Protein AF-A0A367AQD2-F1 (afdb_monomer_lite)

Structure (mmCIF, N/CA/C/O backbone):
data_AF-A0A367AQD2-F1
#
_entry.id   AF-A0A367AQD2-F1
#
loop_
_atom_site.group_PDB
_atom_site.id
_atom_site.type_symbol
_atom_site.label_atom_id
_atom_site.label_alt_id
_atom_site.label_comp_id
_atom_site.label_asym_id
_atom_site.label_entity_id
_atom_site.label_seq_id
_atom_site.pdbx_PDB_ins_code
_atom_site.Cartn_x
_atom_site.Cartn_y
_atom_site.Cartn_z
_atom_site.occupancy
_atom_site.B_iso_or_equiv
_atom_site.auth_seq_id
_atom_site.auth_comp_id
_atom_site.auth_asym_id
_atom_site.auth_atom_id
_atom_site.pdbx_PDB_model_num
ATOM 1 N N . MET A 1 1 ? 53.573 -9.270 -66.809 1.00 72.56 1 MET A N 1
ATOM 2 C CA . MET A 1 1 ? 52.468 -8.438 -66.288 1.00 72.56 1 MET A CA 1
ATOM 3 C C . MET A 1 1 ? 51.446 -9.281 -65.528 1.00 72.56 1 MET A C 1
ATOM 5 O O . MET A 1 1 ? 51.261 -9.043 -64.347 1.00 72.56 1 MET A O 1
ATOM 9 N N . GLU A 1 2 ? 50.878 -10.324 -66.136 1.00 82.94 2 GLU A N 1
ATOM 10 C CA . GLU A 1 2 ? 49.803 -11.152 -65.547 1.00 82.94 2 GLU A CA 1
ATOM 11 C C . GLU A 1 2 ? 50.147 -11.829 -64.200 1.00 82.94 2 GLU A C 1
ATOM 13 O O . GLU A 1 2 ? 49.376 -11.760 -63.248 1.00 82.94 2 GLU A O 1
ATOM 18 N N . ARG A 1 3 ? 51.356 -12.390 -64.051 1.00 86.06 3 ARG A N 1
ATOM 19 C CA . ARG A 1 3 ? 51.795 -13.027 -62.791 1.00 86.06 3 ARG A CA 1
ATOM 20 C C . ARG A 1 3 ? 51.947 -12.047 -61.616 1.00 86.06 3 ARG A C 1
ATOM 22 O O . ARG A 1 3 ? 51.753 -12.448 -60.475 1.00 86.06 3 ARG A O 1
ATOM 29 N N . ALA A 1 4 ? 52.292 -10.786 -61.883 1.00 87.12 4 ALA A N 1
ATOM 30 C CA . ALA A 1 4 ? 52.426 -9.766 -60.840 1.00 87.12 4 ALA A CA 1
ATOM 31 C C . ALA A 1 4 ? 51.049 -9.342 -60.302 1.00 87.12 4 ALA A C 1
ATOM 33 O O . ALA A 1 4 ? 50.862 -9.295 -59.090 1.00 87.12 4 ALA A O 1
ATOM 34 N N . ALA A 1 5 ? 50.071 -9.160 -61.197 1.00 87.50 5 ALA A N 1
ATOM 35 C CA . ALA A 1 5 ? 48.691 -8.840 -60.830 1.00 87.50 5 ALA A CA 1
ATOM 36 C C . ALA A 1 5 ? 48.039 -9.943 -59.974 1.00 87.50 5 ALA A C 1
ATOM 38 O O . ALA A 1 5 ? 47.332 -9.650 -59.015 1.00 87.50 5 ALA A O 1
ATOM 39 N N . LEU A 1 6 ? 48.322 -11.218 -60.266 1.00 88.75 6 LEU A N 1
ATOM 40 C CA . LEU A 1 6 ? 47.829 -12.338 -59.455 1.00 88.75 6 LEU A CA 1
ATOM 41 C C . LEU A 1 6 ? 48.408 -12.349 -58.034 1.00 88.75 6 LEU A C 1
ATOM 43 O O . LEU A 1 6 ? 47.693 -12.659 -57.083 1.00 88.75 6 LEU A O 1
ATOM 47 N N . ILE A 1 7 ? 49.689 -12.009 -57.871 1.00 92.50 7 ILE A N 1
ATOM 48 C CA . ILE A 1 7 ? 50.331 -11.944 -56.550 1.00 92.50 7 ILE A CA 1
ATOM 49 C C . ILE A 1 7 ? 49.757 -10.782 -55.733 1.00 92.50 7 ILE A C 1
ATOM 51 O O . ILE A 1 7 ? 49.482 -10.952 -54.547 1.00 92.50 7 ILE A O 1
ATOM 55 N N . GLU A 1 8 ? 49.534 -9.630 -56.364 1.00 91.69 8 GLU A N 1
ATOM 56 C CA . GLU A 1 8 ? 48.910 -8.469 -55.726 1.00 91.69 8 GLU A CA 1
ATOM 57 C C . GLU A 1 8 ? 47.468 -8.770 -55.292 1.00 91.69 8 GLU A C 1
ATOM 59 O O . GLU A 1 8 ? 47.118 -8.551 -54.134 1.00 91.69 8 GLU A O 1
ATOM 64 N N . ALA A 1 9 ? 46.662 -9.379 -56.170 1.00 91.25 9 ALA A N 1
ATOM 65 C CA . ALA A 1 9 ? 45.296 -9.793 -55.853 1.00 91.25 9 ALA A CA 1
ATOM 66 C C . ALA A 1 9 ? 45.247 -10.829 -54.715 1.00 91.25 9 ALA A C 1
ATOM 68 O O . ALA A 1 9 ? 44.426 -10.718 -53.803 1.00 91.25 9 ALA A O 1
ATOM 69 N N . ALA A 1 10 ? 46.156 -11.810 -54.719 1.00 93.06 10 ALA A N 1
ATOM 70 C CA . ALA A 1 10 ? 46.273 -12.786 -53.637 1.00 93.06 10 ALA A CA 1
ATOM 71 C C . ALA A 1 10 ? 46.714 -12.135 -52.313 1.00 93.06 10 ALA A C 1
ATOM 73 O O . ALA A 1 10 ? 46.245 -12.530 -51.243 1.00 93.06 10 ALA A O 1
ATOM 74 N N . GLY A 1 11 ? 47.593 -11.130 -52.374 1.00 95.38 11 GLY A N 1
ATOM 75 C CA . GLY A 1 11 ? 47.998 -10.323 -51.225 1.00 95.38 11 GLY A CA 1
ATOM 76 C C . GLY A 1 11 ? 46.833 -9.526 -50.643 1.00 95.38 11 GLY A C 1
ATOM 77 O O . GLY A 1 11 ? 46.567 -9.627 -49.447 1.00 95.38 11 GLY A O 1
ATOM 78 N N . ALA A 1 12 ? 46.090 -8.809 -51.489 1.00 94.75 12 ALA A N 1
ATOM 79 C CA . ALA A 1 12 ? 44.919 -8.035 -51.087 1.00 94.75 12 ALA A CA 1
ATOM 80 C C . ALA A 1 12 ? 43.840 -8.924 -50.450 1.00 94.75 12 ALA A C 1
ATOM 82 O O . ALA A 1 12 ? 43.362 -8.625 -49.357 1.00 94.75 12 ALA A O 1
ATOM 83 N N . HIS A 1 13 ? 43.525 -10.065 -51.070 1.00 96.06 13 HIS A N 1
ATOM 84 C CA . HIS A 1 13 ? 42.552 -11.009 -50.522 1.00 96.06 13 HIS A CA 1
ATOM 85 C C . HIS A 1 13 ? 42.985 -11.559 -49.156 1.00 96.06 13 HIS A C 1
ATOM 87 O O . HIS A 1 13 ? 42.181 -11.614 -48.226 1.00 96.06 13 HIS A O 1
ATOM 93 N N . ARG A 1 14 ? 44.269 -11.911 -48.998 1.00 97.25 14 ARG A N 1
ATOM 94 C CA . ARG A 1 14 ? 44.813 -12.369 -47.712 1.00 97.25 14 ARG A CA 1
ATOM 95 C C . ARG A 1 14 ? 44.671 -11.305 -46.629 1.00 97.25 14 ARG A C 1
ATOM 97 O O . ARG A 1 14 ? 44.283 -11.641 -45.515 1.00 97.25 14 ARG A O 1
ATOM 104 N N . VAL A 1 15 ? 44.973 -10.046 -46.945 1.00 96.81 15 VAL A N 1
ATOM 105 C CA . VAL A 1 15 ? 44.819 -8.933 -45.999 1.00 96.81 15 VAL A CA 1
ATOM 106 C C . VAL A 1 15 ? 43.358 -8.798 -45.572 1.00 96.81 15 VAL A C 1
ATOM 108 O O . VAL A 1 15 ? 43.095 -8.769 -44.376 1.00 96.81 15 VAL A O 1
ATOM 111 N N . THR A 1 16 ? 42.403 -8.823 -46.507 1.00 97.56 16 THR A N 1
ATOM 112 C CA . THR A 1 16 ? 40.969 -8.757 -46.178 1.00 97.56 16 THR A CA 1
ATOM 113 C C . THR A 1 16 ? 40.525 -9.898 -45.263 1.00 97.56 16 THR A C 1
ATOM 115 O O . THR A 1 16 ? 39.835 -9.653 -44.275 1.00 97.56 16 THR A O 1
ATOM 118 N N . VAL A 1 17 ? 40.937 -11.137 -45.555 1.00 97.75 17 VAL A N 1
ATOM 119 C CA . VAL A 1 17 ? 40.589 -12.303 -44.727 1.00 97.75 17 VAL A CA 1
ATOM 120 C C . VAL A 1 17 ? 41.179 -12.175 -43.323 1.00 97.75 17 VAL A C 1
ATOM 122 O O . VAL A 1 17 ? 40.476 -12.424 -42.348 1.00 97.75 17 VAL A O 1
ATOM 125 N N . LEU A 1 18 ? 42.437 -11.742 -43.199 1.00 97.94 18 LEU A N 1
ATOM 126 C CA . LEU A 1 18 ? 43.077 -11.546 -41.897 1.00 97.94 18 LEU A CA 1
ATOM 127 C C . LEU A 1 18 ? 42.411 -10.423 -41.096 1.00 97.94 18 LEU A C 1
ATOM 129 O O . LEU A 1 18 ? 42.134 -10.614 -39.917 1.00 97.94 18 LEU A O 1
ATOM 133 N N . SER A 1 19 ? 42.098 -9.288 -41.724 1.00 97.56 19 SER A N 1
ATOM 134 C CA . SER A 1 19 ? 41.380 -8.192 -41.064 1.00 97.56 19 SER A CA 1
ATOM 135 C C . SER A 1 19 ? 39.989 -8.622 -40.599 1.00 97.56 19 SER A C 1
ATOM 137 O O . SER A 1 19 ? 39.603 -8.318 -39.475 1.00 97.56 19 SER A O 1
ATOM 139 N N . SER A 1 20 ? 39.260 -9.379 -41.425 1.00 98.06 20 SER A N 1
ATOM 140 C CA . SER A 1 20 ? 37.964 -9.940 -41.036 1.00 98.06 20 SER A CA 1
ATOM 141 C C . SER A 1 20 ? 38.096 -10.916 -39.867 1.00 98.06 20 SER A C 1
ATOM 143 O O . SER A 1 20 ? 37.272 -10.877 -38.961 1.00 98.06 20 SER A O 1
ATOM 145 N N . ALA A 1 21 ? 39.118 -11.777 -39.872 1.00 98.19 21 ALA A N 1
ATOM 146 C CA . ALA A 1 21 ? 39.346 -12.738 -38.799 1.00 98.19 21 ALA A CA 1
ATOM 147 C C . ALA A 1 21 ? 39.679 -12.041 -37.468 1.00 98.19 21 ALA A C 1
ATOM 149 O O . ALA A 1 21 ? 39.128 -12.407 -36.431 1.00 98.19 21 ALA A O 1
ATOM 150 N N . VAL A 1 22 ? 40.523 -11.004 -37.493 1.00 98.19 22 VAL A N 1
ATOM 151 C CA . VAL A 1 22 ? 40.834 -10.198 -36.299 1.00 98.19 22 VAL A CA 1
ATOM 152 C C . VAL A 1 22 ? 39.574 -9.528 -35.757 1.00 98.19 22 VAL A C 1
ATOM 154 O O . VAL A 1 22 ? 39.276 -9.693 -34.579 1.00 98.19 22 VAL A O 1
ATOM 157 N N . ALA A 1 23 ? 38.779 -8.884 -36.618 1.00 98.12 23 ALA A N 1
ATOM 158 C CA . ALA A 1 23 ? 37.531 -8.246 -36.201 1.00 98.12 23 ALA A CA 1
ATOM 159 C C . ALA A 1 23 ? 36.551 -9.244 -35.557 1.00 98.12 23 ALA A C 1
ATOM 161 O O . ALA A 1 23 ? 35.914 -8.930 -34.555 1.00 98.12 23 ALA A O 1
ATOM 162 N N . THR A 1 24 ? 36.456 -10.473 -36.080 1.00 98.38 24 THR A N 1
ATOM 163 C CA . THR A 1 24 ? 35.613 -11.509 -35.461 1.00 98.38 24 THR A CA 1
ATOM 164 C C . THR A 1 24 ? 36.130 -11.979 -34.102 1.00 98.38 24 THR A C 1
ATOM 166 O O . THR A 1 24 ? 35.323 -12.294 -33.232 1.00 98.38 24 THR A O 1
ATOM 169 N N . VAL A 1 25 ? 37.451 -12.016 -33.893 1.00 98.31 25 VAL A N 1
ATOM 170 C CA . VAL A 1 25 ? 38.042 -12.374 -32.592 1.00 98.31 25 VAL A CA 1
ATOM 171 C C . VAL A 1 25 ? 37.811 -11.263 -31.569 1.00 98.31 25 VAL A C 1
ATOM 173 O O . VAL A 1 25 ? 37.446 -11.560 -30.435 1.00 98.31 25 VAL A O 1
ATOM 176 N N . GLU A 1 26 ? 37.963 -9.999 -31.967 1.00 98.19 26 GLU A N 1
ATOM 177 C CA . GLU A 1 26 ? 37.649 -8.844 -31.116 1.00 98.19 26 GLU A CA 1
ATOM 178 C C . GLU A 1 26 ? 36.170 -8.850 -30.717 1.00 98.19 26 GLU A C 1
ATOM 180 O O . GLU A 1 26 ? 35.848 -8.804 -29.532 1.00 98.19 26 GLU A O 1
ATOM 185 N N . GLN A 1 27 ? 35.271 -9.048 -31.685 1.00 97.94 27 GLN A N 1
ATOM 186 C CA . GLN A 1 27 ? 33.838 -9.150 -31.416 1.00 97.94 27 GLN A CA 1
ATOM 187 C C . GLN A 1 27 ? 33.494 -10.320 -30.477 1.00 97.94 27 GLN A C 1
ATOM 189 O O . GLN A 1 27 ? 32.610 -10.188 -29.630 1.00 97.94 27 GLN A O 1
ATOM 194 N N . ALA A 1 28 ? 34.172 -11.465 -30.608 1.00 98.12 28 ALA A N 1
ATOM 195 C CA . ALA A 1 28 ? 33.979 -12.598 -29.707 1.00 98.12 28 ALA A CA 1
ATOM 196 C C . ALA A 1 28 ? 34.452 -12.279 -28.279 1.00 98.12 28 ALA A C 1
ATOM 198 O O . ALA A 1 28 ? 33.739 -12.577 -27.323 1.00 98.12 28 ALA A O 1
ATOM 199 N N . ALA A 1 29 ? 35.604 -11.620 -28.127 1.00 98.19 29 ALA A N 1
ATOM 200 C CA . ALA A 1 29 ? 36.119 -11.204 -26.824 1.00 98.19 29 ALA A CA 1
ATOM 201 C C . ALA A 1 29 ? 35.193 -10.185 -26.134 1.00 98.19 29 ALA A C 1
ATOM 203 O O . ALA A 1 29 ? 34.935 -10.298 -24.931 1.00 98.19 29 ALA A O 1
ATOM 204 N N . ASP A 1 30 ? 34.642 -9.237 -26.896 1.00 98.38 30 ASP A N 1
ATOM 205 C CA . ASP A 1 30 ? 33.656 -8.275 -26.399 1.00 98.38 30 ASP A CA 1
ATOM 206 C C . ASP A 1 30 ? 32.369 -8.976 -25.948 1.00 98.38 30 ASP A C 1
ATOM 208 O O . ASP A 1 30 ? 31.845 -8.687 -24.869 1.00 98.38 30 ASP A O 1
ATOM 212 N N . ALA A 1 31 ? 31.883 -9.945 -26.731 1.00 98.12 31 ALA A N 1
ATOM 213 C CA . ALA A 1 31 ? 30.708 -10.739 -26.380 1.00 98.12 31 ALA A CA 1
ATOM 214 C C . ALA A 1 31 ? 30.930 -11.575 -25.108 1.00 98.12 31 ALA A C 1
ATOM 216 O O . ALA A 1 31 ? 30.053 -11.619 -24.245 1.00 98.12 31 ALA A O 1
ATOM 217 N N . GLU A 1 32 ? 32.103 -12.191 -24.942 1.00 98.56 32 GLU A N 1
ATOM 218 C CA . GLU A 1 32 ? 32.464 -12.903 -23.711 1.00 98.56 32 GLU A CA 1
ATOM 219 C C . GLU A 1 32 ? 32.542 -11.967 -22.501 1.00 98.56 32 GLU A C 1
ATOM 221 O O . GLU A 1 32 ? 32.108 -12.322 -21.405 1.00 98.56 32 GLU A O 1
ATOM 226 N N . SER A 1 33 ? 33.090 -10.761 -22.677 1.00 98.62 33 SER A N 1
ATOM 227 C CA . SER A 1 33 ? 33.123 -9.762 -21.610 1.00 98.62 33 SER A CA 1
ATOM 228 C C . SER A 1 33 ? 31.712 -9.337 -21.207 1.00 98.62 33 SER A C 1
ATOM 230 O O . SER A 1 33 ? 31.413 -9.280 -20.016 1.00 98.62 33 SER A O 1
ATOM 232 N N . ALA A 1 34 ? 30.836 -9.093 -22.184 1.00 98.44 34 ALA A N 1
ATOM 233 C CA . ALA A 1 34 ? 29.438 -8.762 -21.937 1.00 98.44 34 ALA A CA 1
ATOM 234 C C . ALA A 1 34 ? 28.696 -9.904 -21.222 1.00 98.44 34 ALA A C 1
ATOM 236 O O . ALA A 1 34 ? 27.950 -9.642 -20.281 1.00 98.44 34 ALA A O 1
ATOM 237 N N . ALA A 1 35 ? 28.942 -11.163 -21.607 1.00 98.44 35 ALA A N 1
ATOM 238 C CA . ALA A 1 35 ? 28.370 -12.331 -20.939 1.00 98.44 35 ALA A CA 1
ATOM 239 C C . ALA A 1 35 ? 28.804 -12.416 -19.467 1.00 98.44 35 ALA A C 1
ATOM 241 O O . ALA A 1 35 ? 27.950 -12.528 -18.592 1.00 98.44 35 ALA A O 1
ATOM 242 N N . ARG A 1 36 ? 30.101 -12.242 -19.172 1.00 98.75 36 ARG A N 1
ATOM 243 C CA . ARG A 1 36 ? 30.610 -12.214 -17.787 1.00 98.75 36 ARG A CA 1
ATOM 244 C C . ARG A 1 36 ? 29.999 -11.082 -16.958 1.00 98.75 36 ARG A C 1
ATOM 246 O O . ARG A 1 36 ? 29.721 -11.260 -15.776 1.00 98.75 36 ARG A O 1
ATOM 253 N N . THR A 1 37 ? 29.783 -9.909 -17.557 1.00 98.69 37 THR A N 1
ATOM 254 C CA . THR A 1 37 ? 29.090 -8.801 -16.881 1.00 98.69 37 THR A CA 1
ATOM 255 C C . THR A 1 37 ? 27.629 -9.142 -16.592 1.00 98.69 37 THR A C 1
ATOM 257 O O . THR A 1 37 ? 27.159 -8.874 -15.488 1.00 98.69 37 THR A O 1
ATOM 260 N N . ALA A 1 38 ? 26.928 -9.757 -17.546 1.00 98.25 38 ALA A N 1
ATOM 261 C CA . ALA A 1 38 ? 25.540 -10.170 -17.369 1.00 98.25 38 ALA A CA 1
ATOM 262 C C . ALA A 1 38 ? 25.390 -11.253 -16.285 1.00 98.25 38 ALA A C 1
ATOM 264 O O . ALA A 1 38 ? 24.469 -11.177 -15.476 1.00 98.25 38 ALA A O 1
ATOM 265 N N . GLU A 1 39 ? 26.312 -12.217 -16.220 1.00 98.62 39 GLU A N 1
ATOM 266 C CA . GLU A 1 39 ? 26.354 -13.238 -15.163 1.00 98.62 39 GLU A CA 1
ATOM 267 C C . GLU A 1 39 ? 26.556 -12.608 -13.779 1.00 98.62 39 GLU A C 1
ATOM 269 O O . GLU A 1 39 ? 25.783 -12.876 -12.862 1.00 98.62 39 GLU A O 1
ATOM 274 N N . ALA A 1 40 ? 27.520 -11.693 -13.636 1.00 98.62 40 ALA A N 1
ATOM 275 C CA . ALA A 1 40 ? 27.755 -10.997 -12.370 1.00 98.62 40 ALA A CA 1
ATOM 276 C C . ALA A 1 40 ? 26.551 -10.141 -11.928 1.00 98.62 40 ALA A C 1
ATOM 278 O O . ALA A 1 40 ? 26.260 -10.014 -10.737 1.00 98.62 40 ALA A O 1
ATOM 279 N N . GLU A 1 41 ? 25.833 -9.536 -12.878 1.00 98.69 41 GLU A N 1
ATOM 280 C CA . GLU A 1 41 ? 24.593 -8.816 -12.593 1.00 98.69 41 GLU A CA 1
ATOM 281 C C . GLU A 1 41 ? 23.458 -9.758 -12.169 1.00 98.69 41 GLU A C 1
ATOM 283 O O . GLU A 1 41 ? 22.738 -9.441 -11.220 1.00 98.69 41 GLU A O 1
ATOM 288 N N . ALA A 1 42 ? 23.327 -10.921 -12.809 1.00 98.50 42 ALA A N 1
ATOM 289 C CA . ALA A 1 42 ? 22.357 -11.937 -12.416 1.00 98.50 42 ALA A CA 1
ATOM 290 C C . ALA A 1 42 ? 22.615 -12.438 -10.985 1.00 98.50 42 ALA A C 1
ATOM 292 O O . ALA A 1 42 ? 21.693 -12.443 -10.172 1.00 98.50 42 ALA A O 1
ATOM 293 N N . GLU A 1 43 ? 23.866 -12.749 -10.635 1.00 98.69 43 GLU A N 1
ATOM 294 C CA . GLU A 1 43 ? 24.245 -13.155 -9.273 1.00 98.69 43 GLU A CA 1
ATOM 295 C C . GLU A 1 43 ? 23.920 -12.071 -8.231 1.00 98.69 43 GLU A C 1
ATOM 297 O O . GLU A 1 43 ? 23.429 -12.371 -7.139 1.00 98.69 43 GLU A O 1
ATOM 302 N N . ARG A 1 44 ? 24.146 -10.793 -8.565 1.00 98.75 44 ARG A N 1
ATOM 303 C CA . ARG A 1 44 ? 23.781 -9.664 -7.695 1.00 98.75 44 ARG A CA 1
ATOM 304 C C . ARG A 1 44 ? 22.269 -9.608 -7.467 1.00 98.75 44 ARG A C 1
ATOM 306 O O . ARG A 1 44 ? 21.831 -9.487 -6.324 1.00 98.75 44 ARG A O 1
ATOM 313 N N . LEU A 1 45 ? 21.477 -9.730 -8.532 1.00 98.69 45 LEU A N 1
ATOM 314 C CA . LEU A 1 45 ? 20.013 -9.733 -8.450 1.00 98.69 45 LEU A CA 1
ATOM 315 C C . LEU A 1 45 ? 19.484 -10.932 -7.651 1.00 98.69 45 LEU A C 1
ATOM 317 O O . LEU A 1 45 ? 18.536 -10.786 -6.879 1.00 98.69 45 LEU A O 1
ATOM 321 N N . GLU A 1 46 ? 20.105 -12.104 -7.779 1.00 98.69 46 GLU A N 1
ATOM 322 C CA . GLU A 1 46 ? 19.763 -13.278 -6.972 1.00 98.69 46 GLU A CA 1
ATOM 323 C C . GLU A 1 46 ? 20.017 -13.034 -5.477 1.00 98.69 46 GLU A C 1
ATOM 325 O O . GLU A 1 46 ? 19.151 -13.322 -4.646 1.00 98.69 46 GLU A O 1
ATOM 330 N N . GLN A 1 47 ? 21.159 -12.445 -5.113 1.00 98.62 47 GLN A N 1
ATOM 331 C CA . GLN A 1 47 ? 21.471 -12.099 -3.720 1.00 98.62 47 GLN A CA 1
ATOM 332 C C . GLN A 1 47 ? 20.507 -11.049 -3.149 1.00 98.62 47 GLN A C 1
ATOM 334 O O . GLN A 1 47 ? 20.053 -11.170 -2.003 1.00 98.62 47 GLN A O 1
ATOM 339 N N . GLU A 1 48 ? 20.149 -10.040 -3.946 1.00 98.62 48 GLU A N 1
ATOM 340 C CA . GLU A 1 48 ? 19.134 -9.047 -3.588 1.00 98.62 48 GLU A CA 1
ATOM 341 C C . GLU A 1 48 ? 17.769 -9.711 -3.354 1.00 98.62 48 GLU A C 1
ATOM 343 O O . GLU A 1 48 ? 17.121 -9.449 -2.336 1.00 98.62 48 GLU A O 1
ATOM 348 N N . ALA A 1 49 ? 17.356 -10.635 -4.227 1.00 98.56 49 ALA A N 1
ATOM 349 C CA . ALA A 1 49 ? 16.100 -11.371 -4.096 1.00 98.56 49 ALA A CA 1
ATOM 350 C C . ALA A 1 49 ? 16.067 -12.266 -2.844 1.00 98.56 49 ALA A C 1
ATOM 352 O O . ALA A 1 49 ? 15.064 -12.291 -2.125 1.00 98.56 49 ALA A O 1
ATOM 353 N N . VAL A 1 50 ? 17.166 -12.964 -2.537 1.00 98.81 50 VAL A N 1
ATOM 354 C CA . VAL A 1 50 ? 17.302 -13.768 -1.309 1.00 98.81 50 VAL A CA 1
ATOM 355 C C . VAL A 1 50 ? 17.194 -12.883 -0.063 1.00 98.81 50 VAL A C 1
ATOM 357 O O . VAL A 1 50 ? 16.474 -13.222 0.879 1.00 98.81 50 VAL A O 1
ATOM 360 N N . THR A 1 51 ? 17.836 -11.715 -0.070 1.00 98.75 51 THR A N 1
ATOM 361 C CA . THR A 1 51 ? 17.780 -10.754 1.045 1.00 98.75 51 THR A CA 1
ATOM 362 C C . THR A 1 51 ? 16.377 -10.172 1.228 1.00 98.75 51 THR A C 1
ATOM 364 O O . THR A 1 51 ? 15.866 -10.082 2.352 1.00 98.75 51 THR A O 1
ATOM 367 N N . A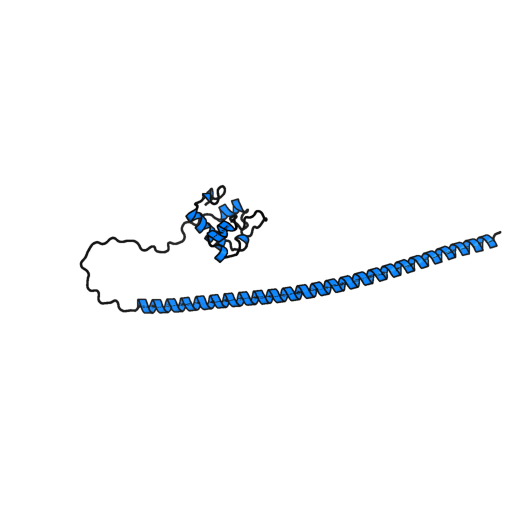LA A 1 52 ? 15.719 -9.810 0.125 1.00 98.31 52 ALA A N 1
ATOM 368 C CA . ALA A 1 52 ? 14.346 -9.324 0.133 1.00 98.31 52 ALA A CA 1
ATOM 369 C C . ALA A 1 52 ? 13.385 -10.384 0.692 1.00 98.31 52 ALA A C 1
ATOM 371 O O . ALA A 1 52 ? 12.538 -10.070 1.532 1.00 98.31 52 ALA A O 1
ATOM 372 N N . ARG A 1 53 ? 13.564 -11.653 0.305 1.00 98.75 53 ARG A N 1
ATOM 373 C CA . ARG A 1 53 ? 12.790 -12.775 0.844 1.00 98.75 53 ARG A CA 1
ATOM 374 C C . ARG A 1 53 ? 12.990 -12.948 2.348 1.00 98.75 53 ARG A C 1
ATOM 376 O O . ARG A 1 53 ? 12.002 -13.038 3.069 1.00 98.75 53 ARG A O 1
ATOM 383 N N . ALA A 1 54 ? 14.231 -12.942 2.831 1.00 98.62 54 ALA A N 1
ATOM 384 C CA . ALA A 1 54 ? 14.513 -13.063 4.263 1.00 98.62 54 ALA A CA 1
ATOM 385 C C . ALA A 1 54 ? 13.866 -11.923 5.074 1.00 98.62 54 ALA A C 1
ATOM 387 O O . ALA A 1 54 ? 13.316 -12.139 6.156 1.00 98.62 54 ALA A O 1
ATOM 388 N N . THR A 1 55 ? 13.866 -10.707 4.520 1.00 98.62 55 THR A N 1
ATOM 389 C CA . THR A 1 55 ? 13.194 -9.552 5.129 1.00 98.62 55 THR A CA 1
ATOM 390 C C . THR A 1 55 ? 11.677 -9.748 5.163 1.00 98.62 55 THR A C 1
ATOM 392 O O . THR A 1 55 ? 11.054 -9.509 6.197 1.00 98.62 55 THR A O 1
ATOM 395 N N . ALA A 1 56 ? 11.075 -10.232 4.074 1.00 98.38 56 ALA A N 1
ATOM 396 C CA . ALA A 1 56 ? 9.645 -10.525 4.016 1.00 98.38 56 ALA A CA 1
ATOM 397 C C . ALA A 1 56 ? 9.231 -11.611 5.028 1.00 98.38 56 ALA A C 1
ATOM 399 O O . ALA A 1 56 ? 8.224 -11.453 5.718 1.00 98.38 56 ALA A O 1
ATOM 400 N N . GLU A 1 57 ? 10.028 -12.673 5.173 1.00 98.62 57 GLU A N 1
ATOM 401 C CA . GLU A 1 57 ? 9.794 -13.745 6.150 1.00 98.62 57 GLU A CA 1
ATOM 402 C C . GLU A 1 57 ? 9.856 -13.217 7.596 1.00 98.62 57 GLU A C 1
ATOM 404 O O . GLU A 1 57 ? 8.987 -13.538 8.412 1.00 98.62 57 GLU A O 1
ATOM 409 N N . SER A 1 58 ? 10.811 -12.333 7.902 1.00 98.31 58 SER A N 1
ATOM 410 C CA . SER A 1 58 ? 10.903 -11.660 9.207 1.00 98.31 58 SER A CA 1
ATOM 411 C C . SER A 1 58 ? 9.691 -10.760 9.490 1.00 98.31 58 SER A C 1
ATOM 413 O O . SER A 1 58 ? 9.099 -10.823 10.571 1.00 98.31 58 SER A O 1
ATOM 415 N N . LEU A 1 59 ? 9.251 -9.974 8.499 1.00 98.62 59 LEU A N 1
ATOM 416 C CA . LEU A 1 59 ? 8.052 -9.137 8.614 1.00 98.62 59 LEU A CA 1
ATOM 417 C C . LEU A 1 59 ? 6.788 -9.977 8.829 1.00 98.62 59 LEU A C 1
ATOM 419 O O . LEU A 1 59 ? 5.953 -9.630 9.665 1.00 98.62 59 LEU A O 1
ATOM 423 N N . GLN A 1 60 ? 6.658 -11.103 8.123 1.00 98.50 60 GLN A N 1
ATOM 424 C CA . GLN A 1 60 ? 5.540 -12.026 8.299 1.00 98.50 60 GLN A CA 1
ATOM 425 C C . GLN A 1 60 ? 5.532 -12.642 9.704 1.00 98.50 60 GLN A C 1
ATOM 427 O O . GLN A 1 60 ? 4.471 -12.727 10.326 1.00 98.50 60 GLN A O 1
ATOM 432 N N . ALA A 1 61 ? 6.694 -13.036 10.230 1.00 98.00 61 ALA A N 1
ATOM 433 C CA . ALA A 1 61 ? 6.812 -13.537 11.597 1.00 98.00 61 ALA A CA 1
ATOM 434 C C . ALA A 1 61 ? 6.420 -12.465 12.630 1.00 98.00 61 ALA A C 1
ATOM 436 O O . ALA A 1 61 ? 5.655 -12.749 13.555 1.00 98.00 61 ALA A O 1
ATOM 437 N N . GLY A 1 62 ? 6.867 -11.220 12.438 1.00 98.31 62 GLY A N 1
ATOM 438 C CA . GLY A 1 62 ? 6.481 -10.084 13.278 1.00 98.31 62 GLY A CA 1
ATOM 439 C C . GLY A 1 62 ? 4.974 -9.812 13.254 1.00 98.31 62 GLY A C 1
ATOM 440 O O . GLY A 1 62 ? 4.351 -9.668 14.307 1.00 98.31 62 GLY A O 1
ATOM 441 N N . ALA A 1 63 ? 4.358 -9.823 12.070 1.00 98.00 63 ALA A N 1
ATOM 442 C CA . ALA A 1 63 ? 2.912 -9.674 11.926 1.00 98.00 63 ALA A CA 1
ATOM 443 C C . ALA A 1 63 ? 2.151 -10.823 12.611 1.00 98.00 63 ALA A C 1
ATOM 445 O O . ALA A 1 63 ? 1.176 -10.587 13.324 1.00 98.00 63 ALA A O 1
ATOM 446 N N . ALA A 1 64 ? 2.614 -12.068 12.461 1.00 98.31 64 ALA A N 1
ATOM 447 C CA . ALA A 1 64 ? 2.011 -13.220 13.127 1.00 98.31 64 ALA A CA 1
ATOM 448 C C . ALA A 1 64 ? 2.069 -13.101 14.661 1.00 98.31 64 ALA A C 1
ATOM 450 O O . ALA A 1 64 ? 1.086 -13.427 15.334 1.00 98.31 64 ALA A O 1
ATOM 451 N N . ALA A 1 65 ? 3.177 -12.589 15.207 1.00 98.38 65 ALA A N 1
ATOM 452 C CA . ALA A 1 65 ? 3.328 -12.331 16.636 1.00 98.38 65 ALA A CA 1
ATOM 453 C C . ALA A 1 65 ? 2.344 -11.258 17.137 1.00 98.38 65 ALA A C 1
ATOM 455 O O . ALA A 1 65 ? 1.643 -11.494 18.120 1.00 98.38 65 ALA A O 1
ATOM 456 N N . GLN A 1 66 ? 2.205 -10.135 16.423 1.00 98.12 66 GLN A N 1
ATOM 457 C CA . GLN A 1 66 ? 1.229 -9.088 16.765 1.00 98.12 66 GLN A CA 1
ATOM 458 C C . GLN A 1 66 ? -0.210 -9.616 16.753 1.00 98.12 66 GLN A C 1
ATOM 460 O O . GLN A 1 66 ? -0.998 -9.332 17.655 1.00 98.12 66 GLN A O 1
ATOM 465 N N . VAL A 1 67 ? -0.567 -10.432 15.757 1.00 98.62 67 VAL A N 1
ATOM 466 C CA . VAL A 1 67 ? -1.903 -11.037 15.705 1.00 98.62 67 VAL A CA 1
ATOM 467 C C . VAL A 1 67 ? -2.112 -11.996 16.883 1.00 98.62 67 VAL A C 1
ATOM 469 O O . VAL A 1 67 ? -3.202 -12.026 17.457 1.00 98.62 67 VAL A O 1
ATOM 472 N N . ALA A 1 68 ? -1.098 -12.770 17.278 1.00 98.38 68 ALA A N 1
ATOM 473 C CA . ALA A 1 68 ? -1.189 -13.635 18.453 1.00 98.38 68 ALA A CA 1
ATOM 474 C C . ALA A 1 68 ? -1.401 -12.830 19.749 1.00 98.38 68 ALA A C 1
ATOM 476 O O . ALA A 1 68 ? -2.257 -13.201 20.554 1.00 98.38 68 ALA A O 1
ATOM 477 N N . GLU A 1 69 ? -0.699 -11.708 19.914 1.00 98.12 69 GLU A N 1
ATOM 478 C CA . GLU A 1 69 ? -0.865 -10.796 21.051 1.00 98.12 69 GLU A CA 1
ATOM 479 C C . GLU A 1 69 ? -2.281 -10.204 21.110 1.00 98.12 69 GLU A C 1
ATOM 481 O O . GLU A 1 69 ? -2.937 -10.262 22.152 1.00 98.12 69 GLU A O 1
ATOM 486 N N . LEU A 1 70 ? -2.809 -9.725 19.978 1.00 98.69 70 LEU A N 1
ATOM 487 C CA . LEU A 1 70 ? -4.174 -9.198 19.900 1.00 98.69 70 LEU A CA 1
ATOM 488 C C . LEU A 1 70 ? -5.223 -10.257 20.258 1.00 98.69 70 LEU A C 1
ATOM 490 O O . LEU A 1 70 ? -6.154 -9.969 21.013 1.00 98.69 70 LEU A O 1
ATOM 494 N N . ARG A 1 71 ? -5.068 -11.494 19.768 1.00 98.75 71 ARG A N 1
ATOM 495 C CA . ARG A 1 71 ? -5.970 -12.600 20.134 1.00 98.75 71 ARG A CA 1
ATOM 496 C C . ARG A 1 71 ? -5.900 -12.912 21.630 1.00 98.75 71 ARG A C 1
ATOM 498 O O . ARG A 1 71 ? -6.939 -13.139 22.249 1.00 98.75 71 ARG A O 1
ATOM 505 N N . ALA A 1 72 ? -4.707 -12.887 22.226 1.00 98.50 72 ALA A N 1
ATOM 506 C CA . ALA A 1 72 ? -4.541 -13.080 23.665 1.00 98.50 72 ALA A CA 1
ATOM 507 C C . ALA A 1 72 ? -5.214 -11.953 24.471 1.00 98.50 72 ALA A C 1
ATOM 509 O O . ALA A 1 72 ? -5.928 -12.225 25.439 1.00 98.50 72 ALA A O 1
ATOM 510 N N . ALA A 1 73 ? -5.068 -10.698 24.039 1.00 98.50 73 ALA A N 1
ATOM 511 C CA . ALA A 1 73 ? -5.726 -9.551 24.659 1.00 98.50 73 ALA A CA 1
ATOM 512 C C . ALA A 1 73 ? -7.261 -9.636 24.567 1.00 98.50 73 ALA A C 1
ATOM 514 O O . ALA A 1 73 ? -7.954 -9.356 25.549 1.00 98.50 73 ALA A O 1
ATOM 515 N N . GLN A 1 74 ? -7.799 -10.074 23.423 1.00 98.56 74 GLN A N 1
ATOM 516 C CA . GLN A 1 74 ? -9.233 -10.318 23.237 1.00 98.56 74 GLN A CA 1
ATOM 517 C C . GLN A 1 74 ? -9.748 -11.411 24.177 1.00 98.56 74 GLN A C 1
ATOM 519 O O . GLN A 1 74 ? -10.741 -11.191 24.872 1.00 98.56 74 GLN A O 1
ATOM 524 N N . ALA A 1 75 ? -9.052 -12.549 24.262 1.00 98.56 75 ALA A N 1
ATOM 525 C CA . ALA A 1 75 ? -9.413 -13.638 25.168 1.00 98.56 75 ALA A CA 1
ATOM 526 C C . ALA A 1 75 ? -9.399 -13.184 26.639 1.00 98.56 75 ALA A C 1
ATOM 528 O O . ALA A 1 75 ? -10.341 -13.448 27.387 1.00 98.56 75 ALA A O 1
ATOM 529 N N . ALA A 1 76 ? -8.383 -12.416 27.046 1.00 98.44 76 ALA A N 1
ATOM 530 C CA . ALA A 1 76 ? -8.317 -11.829 28.384 1.00 98.44 76 ALA A CA 1
ATOM 531 C C . ALA A 1 76 ? -9.438 -10.802 28.636 1.00 98.44 76 ALA A C 1
ATOM 533 O O . ALA A 1 76 ? -9.926 -10.671 29.759 1.00 98.44 76 ALA A O 1
ATOM 534 N N . GLY A 1 77 ? -9.852 -10.052 27.612 1.00 98.38 77 GLY A N 1
ATOM 535 C CA . GLY A 1 77 ? -11.007 -9.155 27.674 1.00 98.38 77 GLY A CA 1
ATOM 536 C C . GLY A 1 77 ? -12.320 -9.907 27.886 1.00 98.38 77 GLY A C 1
ATOM 537 O O . GLY A 1 77 ? -13.088 -9.557 28.779 1.00 98.38 77 GLY A O 1
ATOM 538 N N . GLN A 1 78 ? -12.543 -10.977 27.121 1.00 98.56 78 GLN A N 1
ATOM 539 C CA . GLN A 1 78 ? -13.718 -11.840 27.258 1.00 98.56 78 GLN A CA 1
ATOM 540 C C . GLN A 1 78 ? -13.783 -12.496 28.643 1.00 98.56 78 GLN A C 1
ATOM 542 O O . GLN A 1 78 ? -14.827 -12.451 29.288 1.00 98.56 78 GLN A O 1
ATOM 547 N N . ALA A 1 79 ? -12.661 -13.012 29.154 1.00 98.38 79 ALA A N 1
ATOM 548 C CA . ALA A 1 79 ? -12.596 -13.589 30.496 1.00 98.38 79 ALA A CA 1
ATOM 549 C C . ALA A 1 79 ? -12.982 -12.575 31.592 1.00 98.38 79 ALA A C 1
ATOM 551 O O . ALA A 1 79 ? -13.762 -12.896 32.488 1.00 98.38 79 ALA A O 1
ATOM 552 N N . ARG A 1 80 ? -12.503 -11.325 31.489 1.00 98.56 80 ARG A N 1
ATOM 553 C CA . ARG A 1 80 ? -12.871 -10.241 32.419 1.00 98.56 80 ARG A CA 1
ATOM 554 C C . ARG A 1 80 ? -14.360 -9.898 32.366 1.00 98.56 80 ARG A C 1
ATOM 556 O O . ARG A 1 80 ? -14.946 -9.599 33.404 1.00 98.56 80 ARG A O 1
ATOM 563 N N . LEU A 1 81 ? -14.974 -9.936 31.182 1.00 98.50 81 LEU A N 1
ATOM 564 C CA . LEU A 1 81 ? -16.411 -9.698 31.027 1.00 98.50 81 LEU A CA 1
ATOM 565 C C . LEU A 1 81 ? -17.240 -10.803 31.690 1.00 98.50 81 LEU A C 1
ATOM 567 O O . LEU A 1 81 ? -18.180 -10.489 32.417 1.00 98.50 81 LEU A O 1
ATOM 571 N N . GLU A 1 82 ? -16.873 -12.073 31.506 1.00 98.38 82 GLU A N 1
ATOM 572 C CA . GLU A 1 82 ? -17.574 -13.192 32.152 1.00 98.38 82 GLU A CA 1
ATOM 573 C C . GLU A 1 82 ? -17.411 -13.176 33.679 1.00 98.38 82 GLU A C 1
ATOM 575 O O . GLU A 1 82 ? -18.370 -13.414 34.422 1.00 98.38 82 GLU A O 1
ATOM 580 N N . GLU A 1 83 ? -16.232 -12.799 34.180 1.00 97.75 83 GLU A N 1
ATOM 581 C CA . GLU A 1 83 ? -16.025 -12.595 35.613 1.00 97.75 83 GLU A CA 1
ATOM 582 C C . GLU A 1 83 ? -16.895 -11.447 36.151 1.00 97.75 83 GLU A C 1
ATOM 584 O O . GLU A 1 83 ? -17.585 -11.602 37.163 1.00 97.75 83 GLU A O 1
ATOM 589 N N . ALA A 1 84 ? -16.916 -10.300 35.464 1.00 97.94 84 ALA A N 1
ATOM 590 C CA . ALA A 1 84 ? -17.743 -9.158 35.844 1.00 97.94 84 ALA A CA 1
ATOM 591 C C . ALA A 1 84 ? -19.238 -9.511 35.834 1.00 97.94 84 ALA A C 1
ATOM 593 O O . ALA A 1 84 ? -19.964 -9.157 36.766 1.00 97.94 84 ALA A O 1
ATOM 594 N N . ARG A 1 85 ? -19.691 -10.265 34.825 1.00 97.88 85 ARG A N 1
ATOM 595 C CA . ARG A 1 85 ? -21.063 -10.773 34.732 1.00 97.88 85 ARG A CA 1
ATOM 596 C C . ARG A 1 85 ? -21.402 -11.673 35.917 1.00 97.88 85 ARG A C 1
ATOM 598 O O . ARG A 1 85 ? -22.447 -11.490 36.538 1.00 97.88 85 ARG A O 1
ATOM 605 N N . THR A 1 86 ? -20.505 -12.587 36.275 1.00 97.75 86 THR A N 1
ATOM 606 C CA . THR A 1 86 ? -20.673 -13.471 37.438 1.00 97.75 86 THR A CA 1
ATOM 607 C C . THR A 1 86 ? -20.770 -12.663 38.736 1.00 97.75 86 THR A C 1
ATOM 609 O O . THR A 1 86 ? -21.676 -12.884 39.541 1.00 97.75 86 THR A O 1
ATOM 612 N N . ARG A 1 87 ? -19.901 -11.658 38.921 1.00 97.25 87 ARG A N 1
ATOM 613 C CA . ARG A 1 87 ? -19.945 -10.753 40.084 1.00 97.25 87 ARG A CA 1
ATOM 614 C C . ARG A 1 87 ? -21.260 -9.968 40.158 1.00 97.25 87 ARG A C 1
ATOM 616 O O . ARG A 1 87 ? -21.826 -9.846 41.243 1.00 97.25 87 ARG A O 1
ATOM 623 N N . LEU A 1 88 ? -21.771 -9.471 39.029 1.00 96.00 88 LEU A N 1
ATOM 624 C CA . LEU A 1 88 ? -23.053 -8.758 38.967 1.00 96.00 88 LEU A CA 1
ATOM 625 C C . LEU A 1 88 ? -24.231 -9.641 39.394 1.00 96.00 88 LEU A C 1
ATOM 627 O O . LEU A 1 88 ? -25.085 -9.177 40.147 1.00 96.00 88 LEU A O 1
ATOM 631 N N . VAL A 1 89 ? -24.259 -10.912 38.977 1.00 96.50 89 VAL A N 1
ATOM 632 C CA . VAL A 1 89 ? -25.296 -11.866 39.410 1.00 96.50 89 VAL A CA 1
ATOM 633 C C . VAL A 1 89 ? -25.273 -12.050 40.930 1.00 96.50 89 VAL A C 1
ATOM 635 O O . VAL A 1 89 ? -26.323 -11.985 41.566 1.00 96.50 89 VAL A O 1
ATOM 638 N N . VAL A 1 90 ? -24.089 -12.197 41.535 1.00 94.19 90 VAL A N 1
ATOM 639 C CA . VAL A 1 90 ? -23.950 -12.323 42.999 1.00 94.19 90 VAL A CA 1
ATOM 640 C C . VAL A 1 90 ? -24.440 -11.067 43.726 1.00 94.19 90 VAL A C 1
ATOM 642 O O . VAL A 1 90 ? -25.130 -11.171 44.738 1.00 94.19 90 VAL A O 1
ATOM 645 N N . VAL A 1 91 ? -24.123 -9.871 43.216 1.00 91.38 91 VAL A N 1
ATOM 646 C CA . VAL A 1 91 ? -24.615 -8.606 43.789 1.00 91.38 91 VAL A CA 1
ATOM 647 C C . VAL A 1 91 ? -26.137 -8.507 43.683 1.00 91.38 91 VAL A C 1
ATOM 649 O O . VAL A 1 91 ? -26.779 -8.116 44.655 1.00 91.38 91 VAL A O 1
ATOM 652 N N . ALA A 1 92 ? -26.718 -8.903 42.548 1.00 89.81 92 ALA A N 1
ATOM 653 C CA . ALA A 1 92 ? -28.164 -8.888 42.335 1.00 89.81 92 ALA A CA 1
ATOM 654 C C . ALA A 1 92 ? -28.922 -9.873 43.244 1.00 89.81 92 ALA A C 1
ATOM 656 O O . ALA A 1 92 ? -30.064 -9.609 43.610 1.00 89.81 92 ALA A O 1
ATOM 657 N N . GLN A 1 93 ? -28.294 -10.987 43.635 1.00 90.06 93 GLN A N 1
ATOM 658 C CA . GLN A 1 93 ? -28.875 -11.985 44.541 1.00 90.06 93 GLN A CA 1
ATOM 659 C C . GLN A 1 93 ? -28.758 -11.622 46.030 1.00 90.06 93 GLN A C 1
ATOM 661 O O . GLN A 1 93 ? -29.302 -12.338 46.874 1.00 90.06 93 GLN A O 1
ATOM 666 N N . ARG A 1 94 ? -28.069 -10.528 46.394 1.00 85.12 94 ARG A N 1
ATOM 667 C CA . ARG A 1 94 ? -27.987 -10.103 47.797 1.00 85.12 94 ARG A CA 1
ATOM 668 C C . ARG A 1 94 ? -29.383 -9.729 48.315 1.00 85.12 94 ARG A C 1
ATOM 670 O O . ARG A 1 94 ? -30.046 -8.897 47.695 1.00 85.12 94 ARG A O 1
ATOM 677 N N . PRO A 1 95 ? -29.829 -10.287 49.457 1.00 78.12 95 PRO A N 1
ATOM 678 C CA . PRO A 1 95 ? -31.117 -9.926 50.033 1.00 78.12 95 PRO A CA 1
ATOM 679 C C . PRO A 1 95 ? -31.137 -8.426 50.337 1.00 78.12 95 PRO A C 1
ATOM 681 O O . PRO A 1 95 ? -30.207 -7.892 50.946 1.00 78.12 95 PRO A O 1
ATOM 684 N N . ALA A 1 96 ? -32.188 -7.741 49.879 1.00 71.50 96 ALA A N 1
ATOM 685 C CA . ALA A 1 96 ? -32.367 -6.325 50.161 1.00 71.50 96 ALA A CA 1
ATOM 686 C C . ALA A 1 96 ? -32.417 -6.113 51.686 1.00 71.50 96 ALA A C 1
ATOM 688 O O . ALA A 1 96 ? -33.083 -6.894 52.376 1.00 71.50 96 ALA A O 1
ATOM 689 N N . PRO A 1 97 ? -31.748 -5.077 52.229 1.00 72.25 97 PRO A N 1
ATOM 690 C CA . PRO A 1 97 ? -31.914 -4.734 53.634 1.00 72.25 97 PRO A CA 1
ATOM 691 C C . PRO A 1 97 ? -33.406 -4.501 53.922 1.00 72.25 97 PRO A C 1
ATOM 693 O O . PRO A 1 97 ? -34.130 -4.036 53.030 1.00 72.25 97 PRO A O 1
ATOM 696 N N . PRO A 1 98 ? -33.889 -4.824 55.136 1.00 68.00 98 PRO A N 1
ATOM 697 C CA . PRO A 1 98 ? -35.273 -4.568 55.501 1.00 68.00 98 PRO A CA 1
ATOM 698 C C . PRO A 1 98 ? -35.569 -3.089 55.259 1.00 68.00 98 PRO A C 1
ATOM 700 O O . PRO A 1 98 ? -34.919 -2.211 55.827 1.00 68.00 98 PRO A O 1
ATOM 703 N N . ARG A 1 99 ? -36.523 -2.813 54.363 1.00 59.28 99 ARG A N 1
ATOM 704 C CA . ARG A 1 99 ? -36.986 -1.452 54.098 1.00 59.28 99 ARG A CA 1
ATOM 705 C C . ARG A 1 99 ? -37.671 -0.957 55.366 1.00 59.28 99 ARG A C 1
ATOM 707 O O . ARG A 1 99 ? -38.831 -1.280 55.604 1.00 59.28 99 ARG A O 1
ATOM 714 N N . THR A 1 100 ? -36.979 -0.167 56.177 1.00 52.56 100 THR A N 1
ATOM 715 C CA . THR A 1 100 ? -37.6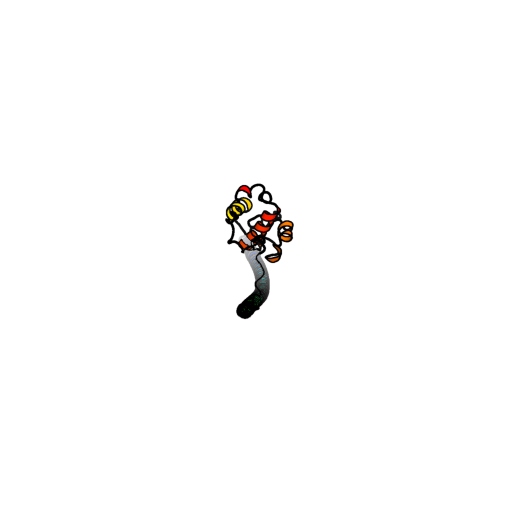66 0.808 57.019 1.00 52.56 100 THR A CA 1
ATOM 716 C C . THR A 1 100 ? -38.342 1.777 56.060 1.00 52.56 100 THR A C 1
ATOM 718 O O . THR A 1 100 ? -37.679 2.411 55.244 1.00 52.56 100 THR A O 1
ATOM 721 N N . ALA A 1 101 ? -39.673 1.795 56.060 1.00 51.94 101 ALA A N 1
ATOM 722 C CA . ALA A 1 101 ? -40.452 2.665 55.193 1.00 51.94 101 ALA A CA 1
ATOM 723 C C . ALA A 1 101 ? -40.077 4.133 55.468 1.00 51.94 101 ALA A C 1
ATOM 725 O O . ALA A 1 101 ? -40.283 4.594 56.592 1.00 51.94 101 ALA A O 1
ATOM 726 N N . PRO A 1 102 ? -39.536 4.884 54.493 1.00 54.34 102 PRO A N 1
ATOM 727 C CA . PRO A 1 102 ? -39.506 6.329 54.600 1.00 54.34 102 PRO A CA 1
ATOM 728 C C . PRO A 1 102 ? -40.912 6.878 54.322 1.00 54.34 102 PRO A C 1
ATOM 730 O O . PRO A 1 102 ? -41.598 6.458 53.388 1.00 54.34 102 PRO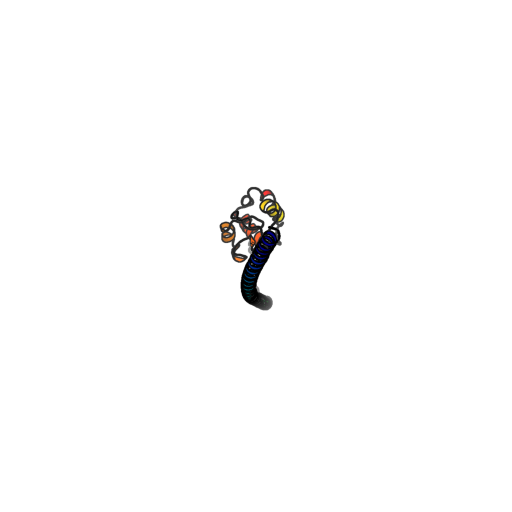 A O 1
ATOM 733 N N . THR A 1 103 ? -41.337 7.817 55.161 1.00 50.22 103 THR A N 1
ATOM 734 C CA . THR A 1 103 ? -42.524 8.667 55.003 1.00 50.22 103 THR A CA 1
ATOM 735 C C . THR A 1 103 ? -42.529 9.317 53.607 1.00 50.22 103 THR A C 1
ATOM 737 O O . THR A 1 103 ? -41.461 9.713 53.137 1.00 50.22 103 THR A O 1
ATOM 740 N N . PRO A 1 104 ? -43.679 9.446 52.915 1.00 46.47 104 PRO A N 1
ATOM 741 C CA . PRO A 1 104 ? -43.710 9.978 51.556 1.00 46.47 104 PRO A CA 1
ATOM 742 C C . PRO A 1 104 ? -43.423 11.485 51.541 1.00 46.47 104 PRO A C 1
ATOM 744 O O . PRO A 1 104 ? -44.294 12.302 51.829 1.00 46.47 104 PRO A O 1
ATOM 747 N N . THR A 1 105 ? -42.207 11.858 51.157 1.00 51.53 105 THR A N 1
ATOM 748 C CA . THR A 1 105 ? -41.867 13.205 50.682 1.00 51.53 105 THR A CA 1
ATOM 749 C C . THR A 1 105 ? -41.854 13.175 49.150 1.00 51.53 105 THR A C 1
ATOM 751 O O . THR A 1 105 ? -41.226 12.283 48.575 1.00 51.53 105 THR A O 1
ATOM 754 N N . PRO A 1 106 ? -42.514 14.108 48.442 1.00 55.06 106 PRO A N 1
ATOM 755 C CA . PRO A 1 106 ? -42.438 14.152 46.988 1.00 55.06 106 PRO A CA 1
ATOM 756 C C . PRO A 1 106 ? -41.044 14.651 46.599 1.00 55.06 106 PRO A C 1
ATOM 758 O O . PRO A 1 106 ? -40.668 15.778 46.912 1.00 55.06 106 PRO A O 1
ATOM 761 N N . THR A 1 107 ? -40.232 13.814 45.958 1.00 47.72 107 THR A N 1
ATOM 762 C CA . THR A 1 107 ? -38.932 14.230 45.418 1.00 47.72 107 THR A CA 1
ATOM 763 C C . THR A 1 107 ? -38.841 13.819 43.960 1.00 47.72 107 THR A C 1
ATOM 765 O O . THR A 1 107 ? -39.130 12.684 43.589 1.00 47.72 107 THR A O 1
ATOM 768 N N . ALA A 1 108 ? -38.507 14.819 43.151 1.00 56.38 108 ALA A N 1
ATOM 769 C CA . ALA A 1 108 ? -38.496 14.816 41.704 1.00 56.38 108 ALA A CA 1
ATOM 770 C C . ALA A 1 108 ? -37.772 13.602 41.106 1.00 56.38 108 ALA A C 1
ATOM 772 O O . ALA A 1 108 ? -36.631 13.291 41.448 1.00 56.38 108 ALA A O 1
ATOM 773 N N . THR A 1 109 ? -38.442 12.952 40.159 1.00 45.16 109 THR A N 1
ATOM 774 C CA . THR A 1 109 ? -37.863 11.949 39.271 1.00 45.16 109 THR A CA 1
ATOM 775 C C . THR A 1 109 ? -36.873 12.637 38.332 1.00 45.16 109 THR A C 1
ATOM 777 O O . THR A 1 109 ? -37.272 13.262 37.353 1.00 45.16 109 THR A O 1
ATOM 780 N N . ALA A 1 110 ? -35.578 12.541 38.625 1.00 57.47 110 ALA A N 1
ATOM 781 C CA . ALA A 1 110 ? -34.539 12.810 37.637 1.00 57.47 110 ALA A CA 1
ATOM 782 C C . ALA A 1 110 ? -34.316 11.527 36.810 1.00 57.47 110 ALA A C 1
ATOM 784 O O . ALA A 1 110 ? -34.076 10.470 37.403 1.00 57.47 110 ALA A O 1
ATOM 785 N N . PRO A 1 111 ? -34.419 11.564 35.471 1.00 50.34 111 PRO A N 1
ATOM 786 C CA . PRO A 1 111 ? -34.175 10.389 34.649 1.00 50.34 111 PRO A CA 1
ATOM 787 C C . PRO A 1 111 ? -32.679 10.056 34.636 1.00 50.34 111 PRO A C 1
ATOM 789 O O . PRO A 1 111 ? -31.832 10.904 34.358 1.00 50.34 111 PRO A O 1
ATOM 792 N N . VAL A 1 112 ? -32.361 8.795 34.921 1.00 51.28 112 VAL A N 1
ATOM 793 C CA . VAL A 1 112 ? -31.053 8.199 34.631 1.00 51.28 112 VAL A CA 1
ATOM 794 C C . VAL A 1 112 ? -30.916 8.127 33.104 1.00 51.28 112 VAL A C 1
ATOM 796 O O . VAL A 1 112 ? -31.830 7.596 32.466 1.00 51.28 112 VAL A O 1
ATOM 799 N N . PRO A 1 113 ? -29.833 8.629 32.480 1.00 46.56 113 PRO A N 1
ATOM 800 C CA . PRO A 1 113 ? -29.633 8.440 31.052 1.00 46.56 113 PRO A CA 1
ATOM 801 C C . PRO A 1 113 ? -29.349 6.959 30.781 1.00 46.56 113 PRO A C 1
ATOM 803 O O . PRO A 1 113 ? -28.291 6.425 31.109 1.00 46.56 113 PRO A O 1
ATOM 806 N N . VAL A 1 114 ? -30.335 6.288 30.196 1.00 45.00 114 VAL A N 1
ATOM 807 C CA . VAL A 1 114 ? -30.159 5.030 29.466 1.00 45.00 114 VAL A CA 1
ATOM 808 C C . VAL A 1 114 ? -29.250 5.348 28.269 1.00 45.00 114 VAL A C 1
ATOM 810 O O . VAL A 1 114 ? -29.482 6.383 27.643 1.00 45.00 114 VAL A O 1
ATOM 813 N N . PRO A 1 115 ? -28.236 4.537 27.908 1.00 45.97 115 PRO A N 1
ATOM 814 C CA . PRO A 1 115 ? -27.596 4.697 26.609 1.00 45.97 115 PRO A CA 1
ATOM 815 C C . PRO A 1 115 ? -28.662 4.444 25.541 1.00 45.97 115 PRO A C 1
ATOM 817 O O . PRO A 1 115 ? -29.095 3.314 25.313 1.00 45.97 115 PRO A O 1
ATOM 820 N N . THR A 1 116 ? -29.156 5.527 24.956 1.00 37.56 116 THR A N 1
ATOM 821 C CA . THR A 1 116 ? -30.105 5.505 23.854 1.00 37.56 116 THR A CA 1
ATOM 822 C C . THR A 1 116 ? -29.440 4.806 22.670 1.00 37.56 116 THR A C 1
ATOM 824 O O . THR A 1 116 ? -28.253 5.010 22.409 1.00 37.56 116 THR A O 1
ATOM 827 N N . ALA A 1 117 ? -30.205 3.973 21.960 1.00 44.31 117 ALA A N 1
ATOM 828 C CA . ALA A 1 117 ? -29.848 3.467 20.636 1.00 44.31 117 ALA A CA 1
ATOM 829 C C . ALA A 1 117 ? -29.264 4.600 19.764 1.00 44.31 117 ALA A C 1
ATOM 831 O O . ALA A 1 117 ? -29.667 5.751 19.966 1.00 44.31 117 ALA A O 1
ATOM 832 N N . PRO A 1 118 ? -28.337 4.316 18.824 1.00 42.53 118 PRO A N 1
ATOM 833 C CA . PRO A 1 118 ? -27.752 5.362 17.997 1.00 42.53 118 PRO A CA 1
ATOM 834 C C . PRO A 1 118 ? -28.871 6.202 17.374 1.00 42.53 118 PRO A C 1
ATOM 836 O O . PRO A 1 118 ? -29.757 5.674 16.698 1.00 42.53 118 PRO A O 1
ATOM 839 N N . SER A 1 119 ? -28.833 7.504 17.682 1.00 44.09 119 SER A N 1
ATOM 840 C CA . SER A 1 119 ? -29.576 8.570 17.005 1.00 44.09 119 SER A CA 1
ATOM 841 C C . SER A 1 119 ? -29.478 8.404 15.484 1.00 44.09 119 SER A C 1
ATOM 843 O O . SER A 1 119 ? -28.562 7.713 15.032 1.00 44.09 119 SER A O 1
ATOM 845 N N . PRO A 1 120 ? -30.377 9.018 14.685 1.00 48.50 120 PRO A N 1
ATOM 846 C CA . PRO A 1 120 ? -30.314 8.925 13.226 1.00 48.50 120 PRO A CA 1
ATOM 847 C C . PRO A 1 120 ? -28.874 9.184 12.780 1.00 48.50 120 PRO A C 1
ATOM 849 O O . PRO A 1 120 ? -28.331 10.253 13.046 1.00 48.50 120 PRO A O 1
ATOM 852 N N . ALA A 1 121 ? -28.226 8.148 12.245 1.00 67.19 121 ALA A N 1
ATOM 853 C CA . ALA A 1 121 ? -26.815 8.210 11.911 1.00 67.19 121 ALA A CA 1
ATOM 854 C C . ALA A 1 121 ? -26.650 9.297 10.849 1.00 67.19 121 ALA A C 1
ATOM 856 O O . ALA A 1 121 ? -27.258 9.184 9.784 1.00 67.19 121 ALA A O 1
ATOM 857 N N . HIS A 1 122 ? -25.879 10.343 11.155 1.00 82.44 122 HIS A N 1
ATOM 858 C CA . HIS A 1 122 ? -25.533 11.360 10.168 1.00 82.44 122 HIS A CA 1
ATOM 859 C C . HIS A 1 122 ? -24.972 10.672 8.916 1.00 82.44 122 HIS A C 1
ATOM 861 O O . HIS A 1 122 ? -24.242 9.676 9.032 1.00 82.44 122 HIS A O 1
ATOM 867 N N . ASP A 1 123 ? -25.303 11.173 7.721 1.00 89.00 123 ASP A N 1
ATOM 868 C CA . ASP A 1 123 ? -24.868 10.542 6.466 1.00 89.00 123 ASP A CA 1
ATOM 869 C C . ASP A 1 123 ? -23.397 10.873 6.160 1.00 89.00 123 ASP A C 1
ATOM 871 O O . ASP A 1 123 ? -23.036 11.633 5.256 1.00 89.00 123 ASP A O 1
ATOM 875 N N . TRP A 1 124 ? -22.500 10.257 6.929 1.00 91.12 124 TRP A N 1
ATOM 876 C CA . TRP A 1 124 ? -21.057 10.380 6.749 1.00 91.12 124 TRP A CA 1
ATOM 877 C C . TRP A 1 124 ? -20.573 9.831 5.407 1.00 91.12 124 TRP A C 1
ATOM 879 O O . TRP A 1 124 ? -19.501 10.219 4.948 1.00 91.12 124 TRP A O 1
ATOM 889 N N . ASP A 1 125 ? -21.343 8.959 4.750 1.00 90.75 125 ASP A N 1
ATOM 890 C CA . ASP A 1 125 ? -21.039 8.515 3.392 1.00 90.75 125 ASP A CA 1
ATOM 891 C C . ASP A 1 125 ? -21.294 9.626 2.369 1.00 90.75 125 ASP A C 1
ATOM 893 O O . ASP A 1 125 ? -20.519 9.774 1.422 1.00 90.75 125 ASP A O 1
ATOM 897 N N . ALA A 1 126 ? -22.337 10.443 2.542 1.00 88.81 126 ALA A N 1
ATOM 898 C CA . ALA A 1 126 ? -22.554 11.628 1.715 1.00 88.81 126 ALA A CA 1
ATOM 899 C C . ALA A 1 126 ? -21.443 12.666 1.906 1.00 88.81 126 ALA A C 1
ATOM 901 O O . ALA A 1 126 ? -20.921 13.180 0.912 1.00 88.81 126 ALA A O 1
ATOM 902 N N . VAL A 1 127 ? -21.017 12.905 3.149 1.00 91.00 127 VAL A N 1
ATOM 903 C CA . VAL A 1 127 ? -19.876 13.786 3.433 1.00 91.00 127 VAL A CA 1
ATOM 904 C C . VAL A 1 127 ? -18.593 13.227 2.818 1.00 91.00 127 VAL A C 1
ATOM 906 O O . VAL A 1 127 ? -17.919 13.941 2.083 1.00 91.00 127 VAL A O 1
ATOM 909 N N . ALA A 1 128 ? -18.288 11.942 3.009 1.00 92.62 128 ALA A N 1
ATOM 910 C CA . ALA A 1 128 ? -17.084 11.330 2.449 1.00 92.62 128 ALA A CA 1
ATOM 911 C C . ALA A 1 128 ? -17.080 11.323 0.913 1.00 92.62 128 ALA A C 1
ATOM 913 O O . ALA A 1 128 ? -16.042 11.540 0.292 1.00 92.62 128 ALA A O 1
ATOM 914 N N . ARG A 1 129 ? -18.232 11.132 0.261 1.00 91.25 129 ARG A N 1
ATOM 915 C CA . ARG A 1 129 ? -18.344 11.286 -1.201 1.00 91.25 129 ARG A CA 1
ATOM 916 C C . ARG A 1 129 ? -18.002 12.700 -1.660 1.00 91.25 129 ARG A C 1
ATOM 918 O O . ARG A 1 129 ? -17.343 12.852 -2.682 1.00 91.25 129 ARG A O 1
ATOM 925 N N . CYS A 1 130 ? -18.420 13.710 -0.906 1.00 91.19 130 CYS A N 1
ATOM 926 C CA . CYS A 1 130 ? -18.119 15.106 -1.199 1.00 91.19 130 CYS A CA 1
ATOM 927 C C . CYS A 1 130 ? -16.643 15.461 -0.916 1.00 91.19 130 CYS A C 1
ATOM 929 O O . CYS A 1 130 ? -16.030 16.157 -1.719 1.00 91.19 130 CYS A O 1
ATOM 931 N N . GLU A 1 131 ? -16.058 14.937 0.166 1.00 90.50 131 GLU A N 1
ATOM 932 C CA . GLU A 1 131 ? -14.695 15.267 0.621 1.00 90.50 131 GLU A CA 1
ATOM 933 C C . GLU A 1 131 ? -13.588 14.455 -0.076 1.00 90.50 131 GLU A C 1
ATOM 935 O O . GLU A 1 131 ? -12.527 14.980 -0.406 1.00 90.50 131 GLU A O 1
ATOM 940 N N . SER A 1 132 ? -13.813 13.161 -0.306 1.00 91.50 132 SER A N 1
ATOM 941 C CA . SER A 1 132 ? -12.784 12.204 -0.750 1.00 91.50 132 SER A CA 1
ATOM 942 C C . SER A 1 132 ? -13.228 11.316 -1.912 1.00 91.50 132 SER A C 1
ATOM 944 O O . SER A 1 132 ? -12.603 10.290 -2.189 1.00 91.50 132 SER A O 1
ATOM 946 N N . SER A 1 133 ? -14.338 11.654 -2.580 1.00 92.38 133 SER A N 1
ATOM 947 C CA . SER A 1 133 ? -15.006 10.757 -3.540 1.00 92.38 133 SER A CA 1
ATOM 948 C C . SER A 1 133 ? -15.388 9.394 -2.930 1.00 92.38 133 SER A C 1
ATOM 950 O O . SER A 1 133 ? -15.575 8.416 -3.649 1.00 92.38 133 SER A O 1
ATOM 952 N N . GLY A 1 134 ? -15.511 9.320 -1.598 1.00 90.69 134 GLY A N 1
ATOM 953 C CA . GLY A 1 134 ? -15.857 8.108 -0.854 1.00 90.69 134 GLY A CA 1
ATOM 954 C C . GLY A 1 134 ? -14.669 7.196 -0.535 1.00 90.69 134 GLY A C 1
ATOM 955 O O . GLY A 1 134 ? -14.877 6.078 -0.061 1.00 90.69 134 GLY A O 1
ATOM 956 N N . ASN A 1 135 ? -13.431 7.636 -0.778 1.00 94.19 135 ASN A N 1
ATOM 957 C CA . ASN A 1 135 ? -12.241 6.851 -0.470 1.00 94.19 135 ASN A CA 1
ATOM 958 C C . ASN A 1 135 ? -11.778 7.074 0.979 1.00 94.19 135 ASN A C 1
ATOM 960 O O . ASN A 1 135 ? -11.089 8.039 1.302 1.00 94.19 135 ASN A O 1
ATOM 964 N N . TRP A 1 136 ? -12.102 6.118 1.850 1.00 93.75 136 TRP A N 1
ATOM 965 C CA . TRP A 1 136 ? -11.767 6.163 3.277 1.00 93.75 136 TRP A CA 1
ATOM 966 C C . TRP A 1 136 ? -10.277 6.011 3.596 1.00 93.75 136 TRP A C 1
ATOM 968 O O . TRP A 1 136 ? -9.863 6.378 4.692 1.00 93.75 136 TRP A O 1
ATOM 978 N N . SER A 1 137 ? -9.471 5.529 2.653 1.00 95.88 137 SER A N 1
ATOM 979 C CA . SER A 1 137 ? -8.020 5.368 2.804 1.00 95.88 137 SER A CA 1
ATOM 980 C C . SER A 1 137 ? -7.240 6.376 1.959 1.00 95.88 137 SER A C 1
ATOM 982 O O . SER A 1 137 ? -6.067 6.161 1.658 1.00 95.88 137 SER A O 1
ATOM 984 N N . ILE A 1 138 ? -7.886 7.468 1.534 1.00 94.06 138 ILE A N 1
ATOM 985 C CA . ILE A 1 138 ? -7.239 8.472 0.697 1.00 94.06 138 ILE A CA 1
ATOM 986 C C . ILE A 1 138 ? -6.097 9.168 1.445 1.00 94.06 138 ILE A C 1
ATOM 988 O O . ILE A 1 138 ? -6.216 9.567 2.606 1.00 94.06 138 ILE A O 1
ATOM 992 N N . ASN A 1 139 ? -4.985 9.327 0.737 1.00 94.75 139 ASN A N 1
ATOM 993 C CA . ASN A 1 139 ? -3.841 10.117 1.157 1.00 94.75 139 ASN A CA 1
ATOM 994 C C . ASN A 1 139 ? -3.146 10.645 -0.102 1.00 94.75 139 ASN A C 1
ATOM 996 O O . ASN A 1 139 ? -2.327 9.960 -0.711 1.00 94.75 139 ASN A O 1
ATOM 1000 N N . THR A 1 140 ? -3.517 11.850 -0.531 1.00 91.81 140 THR A N 1
ATOM 1001 C CA . THR A 1 140 ? -2.965 12.478 -1.744 1.00 91.81 140 THR A CA 1
ATOM 1002 C C . THR A 1 140 ? -1.745 13.355 -1.461 1.00 91.81 140 THR A C 1
ATOM 1004 O O . THR A 1 140 ? -1.266 14.038 -2.362 1.00 91.81 140 THR A O 1
ATOM 1007 N N . GLY A 1 141 ? -1.266 13.405 -0.212 1.00 92.38 141 GLY A N 1
ATOM 1008 C CA . GLY A 1 141 ? -0.196 14.319 0.202 1.00 92.38 141 GLY A CA 1
ATOM 1009 C C . GLY A 1 141 ? -0.625 15.787 0.354 1.00 92.38 141 GLY A C 1
ATOM 1010 O O . GLY A 1 141 ? 0.230 16.658 0.468 1.00 92.38 141 GLY A O 1
ATOM 1011 N N . ASN A 1 142 ? -1.930 16.083 0.395 1.00 91.50 142 ASN A N 1
ATOM 1012 C CA . ASN A 1 142 ? -2.481 17.435 0.604 1.00 91.50 142 ASN A CA 1
ATOM 1013 C C . ASN A 1 142 ? -2.518 17.880 2.085 1.00 91.50 142 ASN A C 1
ATOM 1015 O O . ASN A 1 142 ? -3.033 18.954 2.383 1.00 91.50 142 ASN A O 1
ATOM 1019 N N . GLY A 1 143 ? -2.009 17.061 3.012 1.00 92.81 143 GLY A N 1
ATOM 1020 C CA . GLY A 1 143 ? -2.025 17.332 4.455 1.00 92.81 143 GLY A CA 1
ATOM 1021 C C . GLY A 1 143 ? -3.305 16.903 5.182 1.00 92.81 143 GLY A C 1
ATOM 1022 O O . GLY A 1 143 ? -3.387 17.082 6.398 1.00 92.81 143 GLY A O 1
ATOM 1023 N N . TYR A 1 144 ? -4.262 16.305 4.471 1.00 95.31 144 TYR A N 1
ATOM 1024 C CA . TYR A 1 144 ? -5.489 15.735 5.018 1.00 95.31 144 TYR A CA 1
ATOM 1025 C C . TYR A 1 144 ? -5.551 14.235 4.732 1.00 95.31 144 TYR A C 1
ATOM 1027 O O . TYR A 1 144 ? -4.947 13.739 3.780 1.00 95.31 144 TYR A O 1
ATOM 1035 N N . PHE A 1 145 ? -6.249 13.504 5.596 1.00 96.38 145 PHE A N 1
ATOM 1036 C CA . PHE A 1 145 ? -6.204 12.048 5.603 1.00 96.38 145 PHE A CA 1
ATOM 1037 C C . PHE A 1 145 ? -7.600 11.446 5.734 1.00 96.38 145 PHE A C 1
ATOM 1039 O O . PHE A 1 145 ? -8.426 11.916 6.524 1.00 96.38 145 PHE A O 1
ATOM 1046 N N . GLY A 1 146 ? -7.819 10.350 5.011 1.00 95.75 146 GLY A N 1
ATOM 1047 C CA . GLY A 1 146 ? -9.009 9.519 5.129 1.00 95.75 146 GLY A CA 1
ATOM 1048 C C . GLY A 1 146 ? -10.274 10.120 4.514 1.00 95.75 146 GLY A C 1
ATOM 1049 O O . GLY A 1 146 ? -10.271 11.192 3.911 1.00 95.75 146 GLY A O 1
ATOM 1050 N N . GLY A 1 147 ? -11.383 9.401 4.670 1.00 94.62 147 GLY A N 1
ATOM 1051 C CA . GLY A 1 147 ? -12.624 9.656 3.934 1.00 94.62 147 GLY A CA 1
ATOM 1052 C C . GLY A 1 147 ? -13.265 11.007 4.234 1.00 94.62 147 GLY A C 1
ATOM 1053 O O . GLY A 1 147 ? -13.929 11.580 3.374 1.00 94.62 147 GLY A O 1
ATOM 1054 N N . LEU A 1 148 ? -13.031 11.525 5.439 1.00 95.06 148 LEU A N 1
ATOM 1055 C CA . LEU A 1 148 ? -13.568 12.798 5.924 1.00 95.06 148 LEU A CA 1
ATOM 1056 C C . LEU A 1 148 ? -12.519 13.913 5.956 1.00 95.06 148 LEU A C 1
ATOM 1058 O O . LEU A 1 148 ? -12.765 14.944 6.580 1.00 95.06 148 LEU A O 1
ATOM 1062 N N . GLN A 1 149 ? -11.365 13.697 5.308 1.00 95.31 149 GLN A N 1
ATOM 1063 C CA . GLN A 1 149 ? -10.306 14.693 5.151 1.00 95.31 149 GLN A CA 1
ATOM 1064 C C . GLN A 1 149 ? -9.881 15.312 6.494 1.00 95.31 149 GLN A C 1
ATOM 1066 O O . GLN A 1 149 ? -9.900 16.526 6.688 1.00 95.31 149 GLN A O 1
ATOM 1071 N N . PHE A 1 150 ? -9.479 14.479 7.457 1.00 95.38 150 PHE A N 1
ATOM 1072 C CA . PHE A 1 150 ? -9.003 14.969 8.752 1.00 95.38 150 PHE A CA 1
ATOM 1073 C C . PHE A 1 150 ? -7.607 15.584 8.648 1.00 95.38 150 PHE A C 1
ATOM 10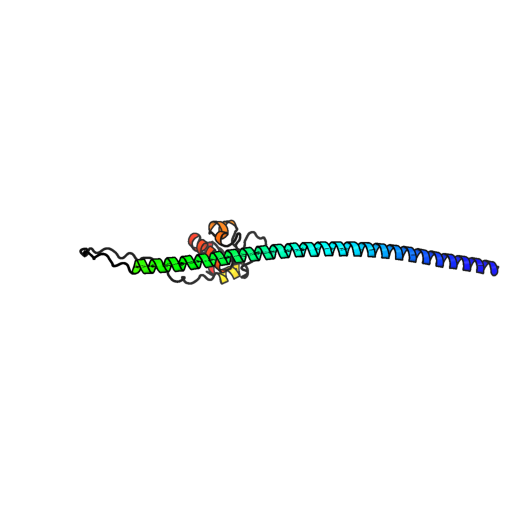75 O O . PHE A 1 150 ? -6.702 14.991 8.060 1.00 95.38 150 PHE A O 1
ATOM 1082 N N . SER A 1 151 ? -7.394 16.725 9.311 1.00 94.81 151 SER A N 1
ATOM 1083 C CA . SER A 1 151 ? -6.036 17.206 9.588 1.00 94.81 151 SER A CA 1
ATOM 1084 C C . SER A 1 151 ? -5.382 16.353 10.695 1.00 94.81 151 SER A C 1
ATOM 1086 O O . SER A 1 151 ? -6.091 15.880 11.592 1.00 94.81 151 SER A O 1
ATOM 1088 N N . PRO A 1 152 ? -4.043 16.190 10.720 1.00 94.94 152 PRO A N 1
ATOM 1089 C CA . PRO A 1 152 ? -3.345 15.478 11.796 1.00 94.94 152 PRO A CA 1
ATOM 1090 C C . PRO A 1 152 ? -3.634 16.030 13.193 1.00 94.94 152 PRO A C 1
ATOM 1092 O O . PRO A 1 152 ? -3.685 15.280 14.167 1.00 94.94 152 PRO A O 1
ATOM 1095 N N . THR A 1 153 ? -3.807 17.349 13.295 1.00 94.88 153 THR A N 1
ATOM 1096 C CA . THR A 1 153 ? -4.081 18.028 14.563 1.00 94.88 153 THR A CA 1
ATOM 1097 C C . THR A 1 153 ? -5.479 17.694 15.059 1.00 94.88 153 THR A C 1
ATOM 1099 O O . THR A 1 153 ? -5.607 17.188 16.168 1.00 94.88 153 THR A O 1
ATOM 1102 N N . THR A 1 154 ? -6.504 17.853 14.217 1.00 93.94 154 THR A N 1
ATOM 1103 C CA . THR A 1 154 ? -7.887 17.500 14.570 1.00 93.94 154 THR A CA 1
ATOM 1104 C C . THR A 1 154 ? -8.013 16.014 14.894 1.00 93.94 154 THR A C 1
ATOM 1106 O O . THR A 1 154 ? -8.634 15.648 15.886 1.00 93.94 154 THR A O 1
ATOM 1109 N N . TRP A 1 155 ? -7.375 15.145 14.106 1.00 96.12 155 TRP A N 1
ATOM 1110 C CA . TRP A 1 155 ? -7.370 13.706 14.366 1.00 96.12 155 TRP A CA 1
ATOM 1111 C C . TRP A 1 155 ? -6.848 13.383 15.770 1.00 96.12 155 TRP A C 1
ATOM 1113 O O . TRP A 1 155 ? -7.475 12.630 16.511 1.00 96.12 155 TRP A O 1
ATOM 1123 N N . ARG A 1 156 ? -5.727 13.994 16.166 1.00 95.50 156 ARG A N 1
ATOM 1124 C CA . ARG A 1 156 ? -5.130 13.808 17.492 1.00 95.50 156 ARG A CA 1
ATOM 1125 C C . ARG A 1 156 ? -5.976 14.420 18.609 1.00 95.50 156 ARG A C 1
ATOM 1127 O O . ARG A 1 156 ? -6.209 13.757 19.613 1.00 95.50 156 ARG A O 1
ATOM 1134 N N . GLU A 1 157 ? -6.446 15.653 18.438 1.00 93.38 157 GLU A N 1
ATOM 1135 C CA . GLU A 1 157 ? -7.237 16.377 19.446 1.00 93.38 157 GLU A CA 1
ATOM 1136 C C . GLU A 1 157 ? -8.547 15.666 19.786 1.00 93.38 157 GLU A C 1
ATOM 1138 O O . GLU A 1 157 ? -8.966 15.654 20.940 1.00 93.38 157 GLU A O 1
ATOM 1143 N N . PHE A 1 158 ? -9.162 15.013 18.801 1.00 93.94 158 PHE A N 1
ATOM 1144 C CA . PHE A 1 158 ? -10.415 14.283 18.973 1.00 93.94 158 PHE A CA 1
ATOM 1145 C C . PHE A 1 158 ? -10.201 12.777 19.203 1.00 93.94 158 PHE A C 1
ATOM 1147 O O . PHE A 1 158 ? -11.114 11.973 18.999 1.00 93.94 158 PHE A O 1
ATOM 1154 N N . GLY A 1 159 ? -9.006 12.372 19.648 1.00 92.62 159 GLY A N 1
ATOM 1155 C CA . GLY A 1 159 ? -8.716 11.012 20.115 1.00 92.62 159 GLY A CA 1
ATOM 1156 C C . GLY A 1 159 ? -8.614 9.954 19.014 1.00 92.62 159 GLY A C 1
ATOM 1157 O O . GLY A 1 159 ? -8.726 8.766 19.289 1.00 92.62 159 GLY A O 1
ATOM 1158 N N . GLY A 1 160 ? -8.419 10.345 17.757 1.00 94.31 160 GLY A N 1
ATOM 1159 C CA . GLY A 1 160 ? -8.234 9.405 16.650 1.00 94.31 160 GLY A CA 1
ATOM 1160 C C . GLY A 1 160 ? -6.942 8.588 16.747 1.00 94.31 160 GLY A C 1
ATOM 1161 O O . GLY A 1 160 ? -6.875 7.474 16.229 1.00 94.31 160 GLY A O 1
ATOM 1162 N N . THR A 1 161 ? -5.942 9.082 17.482 1.00 95.62 161 THR A N 1
ATOM 1163 C CA . THR A 1 161 ? -4.686 8.360 17.747 1.00 95.62 161 THR A CA 1
ATOM 1164 C C . THR A 1 161 ? -4.860 7.100 18.595 1.00 95.62 161 THR A C 1
ATOM 1166 O O . THR A 1 161 ? -3.942 6.290 18.634 1.00 95.62 161 THR A O 1
ATOM 1169 N N . GLU A 1 162 ? -6.017 6.906 19.239 1.00 93.81 162 GLU A N 1
ATOM 1170 C CA . GLU A 1 162 ? -6.387 5.625 19.860 1.00 93.81 162 GLU A CA 1
ATOM 1171 C C . GLU A 1 162 ? -6.581 4.521 18.809 1.00 93.81 162 GLU A C 1
ATOM 1173 O O . GLU A 1 162 ? -6.297 3.354 19.067 1.00 93.81 162 GLU A O 1
ATOM 1178 N N . TYR A 1 163 ? -7.046 4.888 17.611 1.00 93.81 163 TYR A N 1
ATOM 1179 C CA . TYR A 1 163 ? -7.330 3.945 16.533 1.00 93.81 163 TYR A CA 1
ATOM 1180 C C . TYR A 1 163 ? -6.147 3.770 15.588 1.00 93.81 163 TYR A C 1
ATOM 1182 O O . TYR A 1 163 ? -5.788 2.643 15.255 1.00 93.81 163 TYR A O 1
ATOM 1190 N N . ALA A 1 164 ? -5.557 4.877 15.135 1.00 95.94 164 ALA A N 1
ATOM 1191 C CA . ALA A 1 164 ? -4.407 4.855 14.240 1.00 95.94 164 ALA A CA 1
ATOM 1192 C C . ALA A 1 164 ? -3.626 6.178 14.301 1.00 95.94 164 ALA A C 1
ATOM 1194 O O . ALA A 1 164 ? -4.209 7.222 14.602 1.00 95.94 164 ALA A O 1
ATOM 1195 N N . PRO A 1 165 ? -2.330 6.196 13.935 1.00 95.12 165 PRO A N 1
ATOM 1196 C CA . PRO A 1 165 ? -1.542 7.431 13.894 1.00 95.12 165 PRO A CA 1
ATOM 1197 C C . PRO A 1 165 ? -2.118 8.518 12.970 1.00 95.12 165 PRO A C 1
ATOM 1199 O O . PRO A 1 165 ? -1.882 9.704 13.195 1.00 95.12 165 PRO A O 1
ATOM 1202 N N . ARG A 1 166 ? -2.872 8.122 11.937 1.00 95.75 166 ARG A N 1
ATOM 1203 C CA . ARG A 1 166 ? -3.545 9.006 10.978 1.00 95.75 166 ARG A CA 1
ATOM 1204 C C . ARG A 1 166 ? -4.894 8.425 10.564 1.00 95.75 166 ARG A C 1
ATOM 1206 O O . ARG A 1 166 ? -5.095 7.216 10.653 1.00 95.75 166 ARG A O 1
ATOM 1213 N N . ALA A 1 167 ? -5.784 9.275 10.061 1.00 95.38 167 ALA A N 1
ATOM 1214 C CA . ALA A 1 167 ? -7.126 8.867 9.661 1.00 95.38 167 ALA A CA 1
ATOM 1215 C C . ALA A 1 167 ? -7.148 7.876 8.481 1.00 95.38 167 ALA A C 1
ATOM 1217 O O . ALA A 1 167 ? -7.940 6.944 8.519 1.00 95.38 167 ALA A O 1
ATOM 1218 N N . ASP A 1 168 ? -6.259 8.009 7.485 1.00 96.44 168 ASP A N 1
ATOM 1219 C CA . ASP A 1 168 ? -6.168 7.113 6.310 1.00 96.44 168 ASP A CA 1
ATOM 1220 C C . ASP A 1 168 ? -5.849 5.654 6.676 1.00 96.44 168 ASP A C 1
ATOM 1222 O O . ASP A 1 168 ? -6.182 4.730 5.935 1.00 96.44 168 ASP A O 1
ATOM 1226 N N . LEU A 1 169 ? -5.225 5.461 7.839 1.00 96.75 169 LEU A N 1
ATOM 1227 C CA . LEU A 1 169 ? -4.852 4.163 8.395 1.00 96.75 169 LEU A CA 1
ATOM 1228 C C . LEU A 1 169 ? -5.941 3.570 9.305 1.00 96.75 169 LEU A C 1
ATOM 1230 O O . LEU A 1 169 ? -5.837 2.414 9.710 1.00 96.75 169 LEU A O 1
ATOM 1234 N N . ALA A 1 170 ? -6.966 4.351 9.650 1.00 94.69 170 ALA A N 1
ATOM 1235 C CA . ALA A 1 170 ? -8.091 3.905 10.458 1.00 94.69 170 ALA A CA 1
ATOM 1236 C C . ALA A 1 170 ? -9.232 3.392 9.574 1.00 94.69 170 ALA A C 1
ATOM 1238 O O . ALA A 1 170 ? -9.470 3.872 8.464 1.00 94.69 170 ALA A O 1
ATOM 1239 N N . THR A 1 171 ? -10.004 2.445 10.099 1.00 95.00 171 THR A N 1
ATOM 1240 C CA . THR A 1 171 ? -11.219 1.964 9.433 1.00 95.00 171 THR A CA 1
ATOM 1241 C C . THR A 1 171 ? -12.263 3.078 9.317 1.00 95.00 171 THR A C 1
ATOM 1243 O O . THR A 1 171 ? -12.313 3.997 10.138 1.00 95.00 171 THR A O 1
ATOM 1246 N N . LYS A 1 172 ? -13.172 2.955 8.342 1.00 93.50 172 LYS A N 1
ATOM 1247 C CA . LYS A 1 172 ? -14.325 3.855 8.178 1.00 93.50 172 LYS A CA 1
ATOM 1248 C C . LYS A 1 172 ? -15.077 4.099 9.494 1.00 93.50 172 LYS A C 1
ATOM 1250 O O . LYS A 1 172 ? -15.340 5.241 9.850 1.00 93.50 172 LYS A O 1
ATOM 1255 N N . ALA A 1 173 ? -15.393 3.035 10.234 1.00 92.31 173 ALA A N 1
ATOM 1256 C CA . ALA A 1 173 ? -16.137 3.139 11.490 1.00 92.31 173 ALA A CA 1
ATOM 1257 C C . ALA A 1 173 ? -15.381 3.951 12.558 1.00 92.31 173 ALA A C 1
ATOM 1259 O O . ALA A 1 173 ? -15.985 4.743 13.276 1.00 92.31 173 ALA A O 1
ATOM 1260 N N . GLN A 1 174 ? -14.057 3.801 12.631 1.00 94.88 174 GLN A N 1
ATOM 1261 C CA . GLN A 1 174 ? -13.209 4.571 13.546 1.00 94.88 174 GLN A CA 1
ATOM 1262 C C . GLN A 1 174 ? -13.129 6.045 13.140 1.00 94.88 174 GLN A C 1
ATOM 1264 O O . GLN A 1 174 ? -13.204 6.922 13.997 1.00 94.88 174 GLN A O 1
ATOM 1269 N N . GLN A 1 175 ? -13.028 6.331 11.839 1.00 95.94 175 GLN A N 1
ATOM 1270 C CA . GLN A 1 175 ? -13.061 7.705 11.338 1.00 95.94 175 GLN A CA 1
ATOM 1271 C C . GLN A 1 175 ? -14.399 8.386 11.646 1.00 95.94 175 GLN A C 1
ATOM 1273 O O . GLN A 1 175 ? -14.400 9.516 12.125 1.00 95.94 175 GLN A O 1
ATOM 1278 N N . ILE A 1 176 ? -15.520 7.683 11.457 1.00 94.44 176 ILE A N 1
ATOM 1279 C CA . ILE A 1 176 ? -16.858 8.169 11.823 1.00 94.44 176 ILE A CA 1
ATOM 1280 C C . ILE A 1 176 ? -16.953 8.428 13.331 1.00 94.44 176 ILE A C 1
ATOM 1282 O O . ILE A 1 176 ? -17.447 9.473 13.738 1.00 94.44 176 ILE A O 1
ATOM 1286 N N . ALA A 1 177 ? -16.419 7.541 14.174 1.00 93.44 177 ALA A N 1
ATOM 1287 C CA . ALA A 1 177 ? -16.428 7.747 15.623 1.00 93.44 177 ALA A CA 1
ATOM 1288 C C . ALA A 1 177 ? -15.679 9.026 16.047 1.00 93.44 177 ALA A C 1
ATOM 1290 O O . ALA A 1 177 ? -16.123 9.734 16.949 1.00 93.44 177 ALA A O 1
ATOM 1291 N N . VAL A 1 178 ? -14.558 9.349 15.391 1.00 93.75 178 VAL A N 1
ATOM 1292 C CA . VAL A 1 178 ? -13.845 10.622 15.602 1.00 93.75 178 VAL A CA 1
ATOM 1293 C C . VAL A 1 178 ? -14.651 11.798 15.046 1.00 93.75 178 VAL A C 1
ATOM 1295 O O . VAL A 1 178 ? -14.721 12.847 15.685 1.00 93.75 178 VAL A O 1
ATOM 1298 N N . ALA A 1 179 ? -15.295 11.624 13.891 1.00 93.06 179 ALA A N 1
ATOM 1299 C CA . ALA A 1 179 ? -16.111 12.648 13.248 1.00 93.06 179 ALA A CA 1
ATOM 1300 C C . ALA A 1 179 ? -17.312 13.062 14.100 1.00 93.06 179 ALA A C 1
ATOM 1302 O O . ALA A 1 179 ? -17.562 14.253 14.245 1.00 93.06 179 ALA A O 1
ATOM 1303 N N . GLU A 1 180 ? -17.983 12.106 14.741 1.00 93.25 180 GLU A N 1
ATOM 1304 C CA . GLU A 1 180 ? -19.069 12.367 15.690 1.00 93.25 180 GLU A CA 1
ATOM 1305 C C . GLU A 1 180 ? -18.590 13.209 16.883 1.00 93.25 180 GLU A C 1
ATOM 1307 O O . GLU A 1 180 ? -19.275 14.134 17.319 1.00 93.25 180 GLU A O 1
ATOM 1312 N N . ARG A 1 181 ? -17.367 12.968 17.378 1.00 92.56 181 ARG A N 1
ATOM 1313 C CA . ARG A 1 181 ? -16.772 13.798 18.440 1.00 92.56 181 ARG A CA 1
ATOM 1314 C C . ARG A 1 181 ? -16.475 15.217 17.957 1.00 92.56 181 ARG A C 1
ATOM 1316 O O . ARG A 1 181 ? -16.725 16.173 18.688 1.00 92.56 181 ARG A O 1
ATOM 1323 N N . VAL A 1 182 ? -15.967 15.367 16.733 1.00 92.31 182 VAL A N 1
ATOM 1324 C CA . VAL A 1 182 ? -15.749 16.683 16.109 1.00 92.31 182 VAL A CA 1
ATOM 1325 C C . VAL A 1 182 ? -17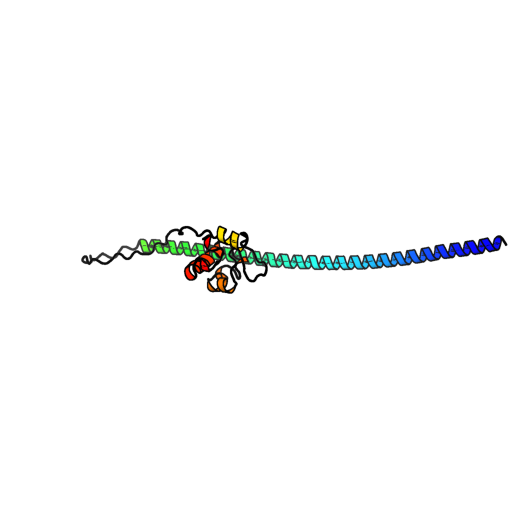.071 17.415 15.914 1.00 92.31 182 VAL A C 1
ATOM 1327 O O . VAL A 1 182 ? -17.172 18.588 16.273 1.00 92.31 182 VAL A O 1
ATOM 1330 N N . LEU A 1 183 ? -18.089 16.724 15.406 1.00 89.94 183 LEU A N 1
ATOM 1331 C CA . LEU A 1 183 ? -19.418 17.265 15.157 1.00 89.94 183 LEU A CA 1
ATOM 1332 C C . LEU A 1 183 ? -20.078 17.753 16.450 1.00 89.94 183 LEU A C 1
ATOM 1334 O O . LEU A 1 183 ? -20.634 18.847 16.468 1.00 89.94 183 LEU A O 1
ATOM 1338 N N . ALA A 1 184 ? -19.941 17.002 17.543 1.00 87.81 184 ALA A N 1
ATOM 1339 C CA . ALA A 1 184 ? -20.472 17.386 18.848 1.00 87.81 184 ALA A CA 1
ATOM 1340 C C . ALA A 1 184 ? -19.866 18.694 19.397 1.00 87.81 184 ALA A C 1
ATOM 1342 O O . ALA A 1 184 ? -20.545 19.426 20.114 1.00 87.81 184 ALA A O 1
ATOM 1343 N N . VAL A 1 185 ? -18.604 19.001 19.071 1.00 87.69 185 VAL A N 1
ATOM 1344 C CA . VAL A 1 185 ? -17.900 20.195 19.579 1.00 87.69 185 VAL A CA 1
ATOM 1345 C C . VAL A 1 185 ? -17.989 21.372 18.613 1.00 87.69 185 VAL A C 1
ATOM 1347 O O . VAL A 1 185 ? -18.219 22.508 19.021 1.00 87.69 185 VAL A O 1
ATOM 1350 N N . GLN A 1 186 ? -17.758 21.123 17.327 1.00 86.56 186 GLN A N 1
ATOM 1351 C CA . GLN A 1 186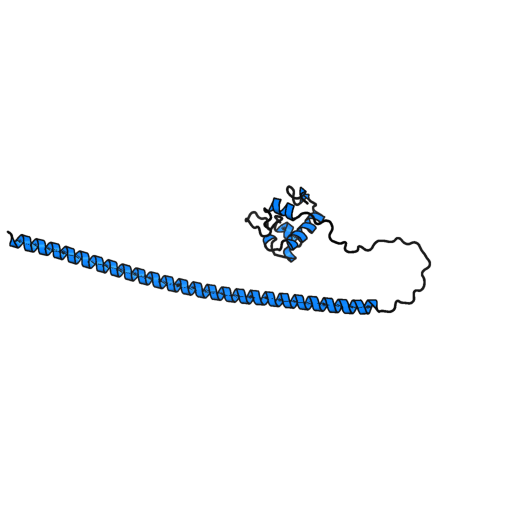 ? -17.611 22.172 16.323 1.00 86.56 186 GLN A CA 1
ATOM 1352 C C . GLN A 1 186 ? -18.893 22.402 15.522 1.00 86.56 186 GLN A C 1
ATOM 1354 O O . GLN A 1 186 ? -19.056 23.490 14.970 1.00 86.56 186 GLN A O 1
ATOM 1359 N N . GLY A 1 187 ? -19.803 21.426 15.482 1.00 85.88 187 GLY A N 1
ATOM 1360 C CA . GLY A 1 187 ? -20.984 21.426 14.624 1.00 85.88 187 GLY A CA 1
ATOM 1361 C C . GLY A 1 187 ? -20.662 21.145 13.146 1.00 85.88 187 GLY A C 1
ATOM 1362 O O . GLY A 1 187 ? -19.497 20.970 12.778 1.00 85.88 187 GLY A O 1
ATOM 1363 N N . PRO A 1 188 ? -21.682 21.143 12.263 1.00 84.31 188 PRO A N 1
ATOM 1364 C CA . PRO A 1 188 ? -21.536 20.827 10.834 1.00 84.31 188 PRO A CA 1
ATOM 1365 C C . PRO A 1 188 ? -20.514 21.697 10.088 1.00 84.31 188 PRO A C 1
ATOM 1367 O O . PRO A 1 188 ? -19.968 21.293 9.066 1.00 84.31 188 PRO A O 1
ATOM 1370 N N . ARG A 1 189 ? -20.207 22.886 10.622 1.00 85.06 189 ARG A N 1
ATOM 1371 C CA . ARG A 1 189 ? -19.214 23.825 10.078 1.00 85.06 189 ARG A CA 1
ATOM 1372 C C . ARG A 1 189 ? -17.778 23.281 10.061 1.00 85.06 189 ARG A C 1
ATOM 1374 O O . ARG A 1 189 ? -16.929 23.902 9.431 1.00 85.06 189 ARG A O 1
ATOM 1381 N N . ALA A 1 190 ? -17.497 22.181 10.767 1.00 85.44 190 ALA A N 1
ATOM 1382 C CA . ALA A 1 190 ? -16.218 21.477 10.664 1.00 85.44 190 ALA A CA 1
ATOM 1383 C C . ALA A 1 190 ? -15.970 20.941 9.243 1.00 85.44 190 ALA A C 1
ATOM 1385 O O . ALA A 1 190 ? -14.819 20.822 8.834 1.00 85.44 190 ALA A O 1
ATOM 1386 N N . TRP A 1 191 ? -17.044 20.726 8.474 1.00 86.75 191 TRP A N 1
ATOM 1387 C CA . TRP A 1 191 ? -17.023 20.450 7.040 1.00 86.75 191 TRP A CA 1
ATOM 1388 C C . TRP A 1 191 ? -17.764 21.583 6.309 1.00 86.75 191 TRP A C 1
ATOM 1390 O O . TRP A 1 191 ? -18.950 21.449 6.004 1.00 86.75 191 TRP A O 1
ATOM 1400 N N . PRO A 1 192 ? -17.115 22.734 6.036 1.00 79.88 192 PRO A N 1
ATOM 1401 C CA . PRO A 1 192 ? -17.794 23.962 5.604 1.00 79.88 192 PRO A CA 1
ATOM 1402 C C . PRO A 1 192 ? -18.636 23.801 4.335 1.00 79.88 192 PRO A C 1
ATOM 1404 O O . PRO A 1 192 ? -19.666 24.452 4.177 1.00 79.88 192 PRO A O 1
ATOM 1407 N N . THR A 1 193 ? -18.194 22.939 3.418 1.00 81.88 193 THR A N 1
ATOM 1408 C CA . THR A 1 193 ? -18.861 22.715 2.134 1.00 81.88 193 THR A CA 1
ATOM 1409 C C . THR A 1 193 ? -19.719 21.455 2.156 1.00 81.88 193 THR A C 1
ATOM 1411 O O . THR A 1 193 ? -20.858 21.492 1.684 1.00 81.88 193 THR A O 1
ATOM 1414 N N . CYS A 1 194 ? -19.203 20.360 2.715 1.00 86.44 194 CYS A N 1
ATOM 1415 C CA . CYS A 1 194 ? -19.833 19.042 2.655 1.00 86.44 194 CYS A CA 1
ATOM 1416 C C . CYS A 1 194 ? -20.692 18.701 3.883 1.00 86.44 194 CYS A C 1
ATOM 1418 O O . CYS A 1 194 ? -21.564 17.846 3.786 1.00 86.44 194 CYS A O 1
ATOM 1420 N N . GLY A 1 195 ? -20.540 19.412 5.003 1.00 78.00 195 GLY A N 1
ATOM 1421 C CA . GLY A 1 195 ? -21.296 19.197 6.245 1.00 78.00 195 GLY A CA 1
ATOM 1422 C C . GLY A 1 195 ? -22.787 19.525 6.147 1.00 78.00 195 GLY A C 1
ATOM 1423 O O . GLY A 1 195 ? -23.557 19.144 7.018 1.00 78.00 195 GLY A O 1
ATOM 1424 N N . ARG A 1 196 ? -23.225 20.175 5.060 1.00 80.12 196 ARG A N 1
ATOM 1425 C CA . ARG A 1 196 ? -24.653 20.335 4.722 1.00 80.12 196 ARG A CA 1
ATOM 1426 C C . ARG A 1 196 ? -25.355 19.017 4.368 1.00 80.12 196 ARG A C 1
ATOM 1428 O O . ARG A 1 196 ? -26.566 19.022 4.188 1.00 80.12 196 ARG A O 1
ATOM 1435 N N . LEU A 1 197 ? -24.583 17.951 4.152 1.00 77.50 197 LEU A N 1
ATOM 1436 C CA . LEU A 1 197 ? -25.057 16.621 3.767 1.00 77.50 197 LEU A CA 1
ATOM 1437 C C . LEU A 1 197 ? -25.203 15.674 4.972 1.00 77.50 197 LEU A C 1
ATOM 1439 O O . LEU A 1 197 ? -25.472 14.497 4.754 1.00 77.50 197 LEU A O 1
ATOM 1443 N N . LEU A 1 198 ? -24.969 16.173 6.195 1.00 76.44 198 LEU A N 1
ATOM 1444 C CA . LEU A 1 198 ? -25.131 15.430 7.449 1.00 76.44 198 LEU A CA 1
ATOM 1445 C C . LEU A 1 198 ? -26.599 15.170 7.791 1.00 76.44 198 LEU A C 1
ATOM 1447 O O . LEU A 1 198 ? -27.432 16.074 7.550 1.00 76.44 198 LEU A O 1
#

Sequence (198 aa):
MERAALIEAAGAHRVTVLSSAVATVEQAADAESAARTAEAEAERLEQEAVTARATAESLQAGAAAQVAELRAAQAAGQARLEEARTRLVVVAQRPAPPRTAPTPTPTATAPVPVPTAPSPAHDWDAVARCESSGNWSINTGNGYFGGLQFSPTTWREFGGTEYAPRADLATKAQQIAVAERVLAVQGPRAWPTCGRLL

Foldseek 3Di:
DVVVVVVVVVVVVVVVVVVVVVVVVVVVVVVVVVVVVVVVVVVVVVVVVVVVVVVVVVVVVVVVVVVVVVVVVVVVVVVVVVVVVVVVVVVVPPDDDPDPDDDDDDDDDDDDDDPDDDDPQQPLQQQLCVVPVNAQLDDPPPQFGGSNRDHQVLCVVLPVVVQPSHRSPGDPVSNSVSVVSCCVPPNLCVSVPRSVRD

Secondary structure (DSSP, 8-state):
-HHHHHHHHHHHHHHHHHHHHHHHHHHHHHHHHHHHHHHHHHHHHHHHHHHHHHHHHHHHHHHHHHHHHHHHHHHHHHHHHHHHHHHHHHHHTSPPPP--PPP------PPP-------S---HHHHHHHHHTT-TT---SSS-BTTTTB-HHHHHHTTGGGT-SSGGGS-HHHHHHHHHHHHHHH-GGGSTTTGGG-

Radius of gyration: 39.59 Å; chains: 1; bounding box: 96×38×123 Å

pLDDT: mean 88.71, std 15.29, range [37.56, 98.81]